Protein AF-0000000085069405 (afdb_homodimer)

Structure (mmCIF, N/CA/C/O backbone):
data_AF-0000000085069405-model_v1
#
loop_
_entity.id
_entity.type
_entity.pdbx_description
1 polymer 'Response regulator receiver protein'
#
loop_
_atom_site.group_PDB
_atom_site.id
_atom_site.type_symbol
_atom_site.label_atom_id
_atom_site.label_alt_id
_atom_site.label_comp_id
_atom_site.label_asym_id
_atom_site.label_entity_id
_atom_site.label_seq_id
_atom_site.pdbx_PDB_ins_code
_atom_site.Cartn_x
_atom_site.Cartn_y
_atom_site.Cartn_z
_atom_site.occupancy
_atom_site.B_iso_or_equiv
_atom_site.auth_seq_id
_atom_site.auth_comp_id
_atom_site.auth_asym_id
_atom_site.auth_atom_id
_atom_site.pdbx_PDB_model_num
ATOM 1 N N . MET A 1 1 ? 22.297 0.294 1.794 1 52.88 1 MET A N 1
ATOM 2 C CA . MET A 1 1 ? 21.781 1.116 2.883 1 52.88 1 MET A CA 1
ATOM 3 C C . MET A 1 1 ? 20.25 0.996 2.98 1 52.88 1 MET A C 1
ATOM 5 O O . MET A 1 1 ? 19.578 0.751 1.979 1 52.88 1 MET A O 1
ATOM 9 N N . LYS A 1 2 ? 19.5 0.852 4.145 1 74.62 2 LYS A N 1
ATOM 10 C CA . LYS A 1 2 ? 18.062 0.627 4.32 1 74.62 2 LYS A CA 1
ATOM 11 C C . LYS A 1 2 ? 17.266 1.834 3.848 1 74.62 2 LYS A C 1
ATOM 13 O O . LYS A 1 2 ? 17.547 2.969 4.23 1 74.62 2 LYS A O 1
ATOM 18 N N . LYS A 1 3 ? 16.438 1.694 2.873 1 90.88 3 LYS A N 1
ATOM 19 C CA . LYS A 1 3 ? 15.594 2.779 2.379 1 90.88 3 LYS A CA 1
ATOM 20 C C . LYS A 1 3 ? 14.641 3.275 3.465 1 90.88 3 LYS A C 1
ATOM 22 O O . LYS A 1 3 ? 14.125 2.48 4.25 1 90.88 3 LYS A O 1
ATOM 27 N N . ALA A 1 4 ? 14.508 4.656 3.523 1 96.31 4 ALA A N 1
ATOM 28 C CA . ALA A 1 4 ? 13.492 5.199 4.422 1 96.31 4 ALA A CA 1
ATOM 29 C C . ALA A 1 4 ? 12.109 4.637 4.094 1 96.31 4 ALA A C 1
ATOM 31 O O . ALA A 1 4 ? 11.828 4.309 2.941 1 96.31 4 ALA A O 1
ATOM 32 N N . ARG A 1 5 ? 11.336 4.48 5.109 1 97.31 5 ARG A N 1
ATOM 33 C CA . ARG A 1 5 ? 10.008 3.895 4.977 1 97.31 5 ARG A CA 1
ATOM 34 C C . ARG A 1 5 ? 8.93 4.973 5.012 1 97.31 5 ARG A C 1
ATOM 36 O O . ARG A 1 5 ? 8.906 5.805 5.922 1 97.31 5 ARG A O 1
ATOM 43 N N . ILE A 1 6 ? 8.07 4.918 3.984 1 98.12 6 ILE A N 1
ATOM 44 C CA . ILE A 1 6 ? 7.004 5.91 3.863 1 98.12 6 ILE A CA 1
ATOM 45 C C . ILE A 1 6 ? 5.648 5.211 3.818 1 98.12 6 ILE A C 1
ATOM 47 O O . ILE A 1 6 ? 5.477 4.219 3.107 1 98.12 6 ILE A O 1
ATOM 51 N N . LEU A 1 7 ? 4.754 5.664 4.652 1 98.12 7 LEU A N 1
ATOM 52 C CA . LEU A 1 7 ? 3.375 5.191 4.633 1 98.12 7 LEU A CA 1
ATOM 53 C C . LEU A 1 7 ? 2.445 6.246 4.039 1 98.12 7 LEU A C 1
ATOM 55 O O . LEU A 1 7 ? 2.459 7.402 4.469 1 98.12 7 LEU A O 1
ATOM 59 N N . VAL A 1 8 ? 1.732 5.852 2.99 1 97.81 8 VAL A N 1
ATOM 60 C CA . VAL A 1 8 ? 0.765 6.723 2.332 1 97.81 8 VAL A CA 1
ATOM 61 C C . VAL A 1 8 ? -0.652 6.223 2.602 1 97.81 8 VAL A C 1
ATOM 63 O O . VAL A 1 8 ? -0.977 5.07 2.299 1 97.81 8 VAL A O 1
ATOM 66 N N . VAL A 1 9 ? -1.479 7.121 3.143 1 97.25 9 VAL A N 1
ATOM 67 C CA . VAL A 1 9 ? -2.873 6.801 3.432 1 97.25 9 VAL A CA 1
ATOM 68 C C . VAL A 1 9 ? -3.793 7.727 2.635 1 97.25 9 VAL A C 1
ATOM 70 O O . VAL A 1 9 ? -3.947 8.898 2.977 1 97.25 9 VAL A O 1
ATOM 73 N N . ASP A 1 10 ? -4.395 7.16 1.586 1 95.62 10 ASP A N 1
ATOM 74 C CA . ASP A 1 10 ? -5.195 7.957 0.66 1 95.62 10 ASP A CA 1
ATOM 75 C C . ASP A 1 10 ? -6.164 7.074 -0.126 1 95.62 10 ASP A C 1
ATOM 77 O O . ASP A 1 10 ? -5.758 6.082 -0.73 1 95.62 10 ASP A O 1
ATOM 81 N N . ASP A 1 11 ? -7.422 7.469 -0.138 1 92.56 11 ASP A N 1
ATOM 82 C CA . ASP A 1 11 ? -8.398 6.609 -0.797 1 92.56 11 ASP A CA 1
ATOM 83 C C . ASP A 1 11 ? -8.531 6.961 -2.275 1 92.56 11 ASP A C 1
ATOM 85 O O . ASP A 1 11 ? -9.25 6.289 -3.02 1 92.56 11 ASP A O 1
ATOM 89 N N . ASP A 1 12 ? -7.852 8.039 -2.709 1 92.12 12 ASP A N 1
ATOM 90 C CA . ASP A 1 12 ? -7.828 8.398 -4.125 1 92.12 12 ASP A CA 1
ATOM 91 C C . ASP A 1 12 ? -6.688 7.695 -4.852 1 92.12 12 ASP A C 1
ATOM 93 O O . ASP A 1 12 ? -5.52 8.047 -4.672 1 92.12 12 ASP A O 1
ATOM 97 N N . PRO A 1 13 ? -7.004 6.75 -5.688 1 92.38 13 PRO A N 1
ATOM 98 C CA . PRO A 1 13 ? -5.949 5.984 -6.355 1 92.38 13 PRO A CA 1
ATOM 99 C C . PRO A 1 13 ? -5.031 6.859 -7.203 1 92.38 13 PRO A C 1
ATOM 101 O O . PRO A 1 13 ? -3.848 6.551 -7.359 1 92.38 13 PRO A O 1
ATOM 104 N N . VAL A 1 14 ? -5.555 7.906 -7.688 1 91.81 14 VAL A N 1
ATOM 105 C CA . VAL A 1 14 ? -4.754 8.812 -8.5 1 91.81 14 VAL A CA 1
ATOM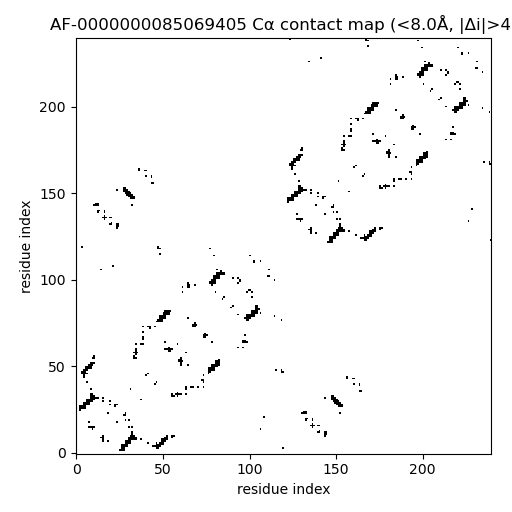 106 C C . VAL A 1 14 ? -3.678 9.469 -7.633 1 91.81 14 VAL A C 1
ATOM 108 O O . VAL A 1 14 ? -2.504 9.5 -8.008 1 91.81 14 VAL A O 1
ATOM 111 N N . CYS A 1 15 ? -4.059 9.914 -6.473 1 93.81 15 CYS A N 1
ATOM 112 C CA . CYS A 1 15 ? -3.111 10.555 -5.566 1 93.81 15 CYS A CA 1
ATOM 113 C C . CYS A 1 15 ? -2.088 9.555 -5.047 1 93.81 15 CYS A C 1
ATOM 115 O O . CYS A 1 15 ? -0.887 9.836 -5.039 1 93.81 15 CYS A O 1
ATOM 117 N N . SER A 1 16 ? -2.57 8.398 -4.633 1 95.31 16 SER A N 1
ATOM 118 C CA . SER A 1 16 ? -1.675 7.371 -4.113 1 95.31 16 SER A CA 1
ATOM 119 C C . SER A 1 16 ? -0.691 6.902 -5.18 1 95.31 16 SER A C 1
ATOM 121 O O . SER A 1 16 ? 0.493 6.711 -4.898 1 95.31 16 SER A O 1
ATOM 123 N N . SER A 1 17 ? -1.183 6.742 -6.391 1 94.25 17 SER A N 1
ATOM 124 C CA . SER A 1 17 ? -0.32 6.32 -7.488 1 94.25 17 SER A CA 1
ATOM 125 C C . SER A 1 17 ? 0.743 7.371 -7.793 1 94.25 17 SER A C 1
ATOM 127 O O . SER A 1 17 ? 1.889 7.035 -8.094 1 94.25 17 SER A O 1
ATOM 129 N N . LEU A 1 18 ? 0.333 8.586 -7.734 1 94.19 18 LEU A N 1
ATOM 130 C CA . LEU A 1 18 ? 1.27 9.68 -7.961 1 94.19 18 LEU A CA 1
ATOM 131 C C . LEU A 1 18 ? 2.379 9.672 -6.914 1 94.19 18 LEU A C 1
ATOM 133 O O . LEU A 1 18 ? 3.562 9.75 -7.258 1 94.19 18 LEU A O 1
ATOM 137 N N . LEU A 1 19 ? 2.037 9.523 -5.664 1 96 19 LEU A N 1
ATOM 138 C CA . LEU A 1 19 ? 3.031 9.5 -4.598 1 96 19 LEU A CA 1
ATOM 139 C C . LEU A 1 19 ? 3.951 8.289 -4.738 1 96 19 LEU A C 1
ATOM 141 O O . LEU A 1 19 ? 5.16 8.398 -4.527 1 96 19 LEU A O 1
ATOM 145 N N . LEU A 1 20 ? 3.346 7.191 -5.07 1 94.94 20 LEU A N 1
ATOM 146 C CA . LEU A 1 20 ? 4.141 5.992 -5.309 1 94.94 20 LEU A CA 1
ATOM 147 C C . LEU A 1 20 ? 5.145 6.219 -6.434 1 94.94 20 LEU A C 1
ATOM 149 O O . LEU A 1 20 ? 6.301 5.801 -6.332 1 94.94 20 LEU A O 1
ATOM 153 N N . SER A 1 21 ? 4.746 6.859 -7.445 1 92.94 21 SER A N 1
ATOM 154 C CA . SER A 1 21 ? 5.609 7.129 -8.594 1 92.94 21 SER A CA 1
ATOM 155 C C . SER A 1 21 ? 6.742 8.078 -8.219 1 92.94 21 SER A C 1
ATOM 157 O O . SER A 1 21 ? 7.863 7.941 -8.703 1 92.94 21 SER A O 1
ATOM 159 N N . ILE A 1 22 ? 6.406 9 -7.387 1 94.12 22 ILE A N 1
ATOM 160 C CA . ILE A 1 22 ? 7.387 9.992 -6.961 1 94.12 22 ILE A CA 1
ATOM 161 C C . ILE A 1 22 ? 8.398 9.344 -6.016 1 94.12 22 ILE A C 1
ATOM 163 O O . ILE A 1 22 ? 9.594 9.609 -6.102 1 94.12 22 ILE A O 1
ATOM 167 N N . LEU A 1 23 ? 7.945 8.406 -5.207 1 96.12 23 LEU A N 1
ATOM 168 C CA . LEU A 1 23 ? 8.742 7.984 -4.059 1 96.12 23 LEU A CA 1
ATOM 169 C C . LEU A 1 23 ? 9.258 6.562 -4.25 1 96.12 23 LEU A C 1
ATOM 171 O O . LEU A 1 23 ? 10.234 6.164 -3.611 1 96.12 23 LEU A O 1
ATOM 175 N N . GLY A 1 24 ? 8.641 5.797 -5.059 1 92.75 24 GLY A N 1
ATOM 176 C CA . GLY A 1 24 ? 8.758 4.348 -5.082 1 92.75 24 GLY A CA 1
ATOM 177 C C . GLY A 1 24 ? 10.156 3.873 -5.438 1 92.75 24 GLY A C 1
ATOM 178 O O . GLY A 1 24 ? 10.562 2.773 -5.047 1 92.75 24 GLY A O 1
ATOM 179 N N . ASP A 1 25 ? 10.922 4.66 -6.156 1 91.12 25 ASP A N 1
ATOM 180 C CA . ASP A 1 25 ? 12.25 4.238 -6.598 1 91.12 25 ASP A CA 1
ATOM 181 C C . ASP A 1 25 ? 13.281 4.418 -5.484 1 91.12 25 ASP A C 1
ATOM 183 O O . ASP A 1 25 ? 14.258 3.676 -5.414 1 91.12 25 ASP A O 1
ATOM 187 N N . ASP A 1 26 ? 13.031 5.344 -4.613 1 94.12 26 ASP A N 1
ATOM 188 C CA . ASP A 1 26 ? 14.078 5.762 -3.688 1 94.12 26 ASP A CA 1
ATOM 189 C C . ASP A 1 26 ? 13.734 5.375 -2.252 1 94.12 26 ASP A C 1
ATOM 191 O O . ASP A 1 26 ? 14.602 5.371 -1.378 1 94.12 26 ASP A O 1
ATOM 195 N N . TYR A 1 27 ? 12.461 4.992 -2.037 1 96.06 27 TYR A N 1
ATOM 196 C CA . TYR A 1 27 ? 11.992 4.703 -0.686 1 96.06 27 TYR A CA 1
ATOM 197 C C . TYR A 1 27 ? 11.203 3.4 -0.649 1 96.06 27 TYR A C 1
ATOM 199 O O . TYR A 1 27 ? 10.773 2.896 -1.69 1 96.06 27 TYR A O 1
ATOM 207 N N . GLN A 1 28 ? 11.094 2.836 0.525 1 95.06 28 GLN A N 1
ATOM 208 C CA . GLN A 1 28 ? 10.109 1.789 0.773 1 95.06 28 GLN A CA 1
ATOM 209 C C . GLN A 1 28 ? 8.734 2.387 1.07 1 95.06 28 GLN A C 1
ATOM 211 O O . GLN A 1 28 ? 8.555 3.055 2.09 1 95.06 28 GLN A O 1
ATOM 216 N N . VAL A 1 29 ? 7.832 2.104 0.147 1 96.75 29 VAL A N 1
ATOM 217 C CA . VAL A 1 29 ? 6.539 2.775 0.241 1 96.75 29 VAL A CA 1
ATOM 218 C C . VAL A 1 29 ? 5.438 1.743 0.46 1 96.75 29 VAL A C 1
ATOM 220 O O . VAL A 1 29 ? 5.391 0.717 -0.223 1 96.75 29 VAL A O 1
ATOM 223 N N . THR A 1 30 ? 4.625 1.984 1.429 1 96.94 30 THR A N 1
ATOM 224 C CA . THR A 1 30 ? 3.352 1.298 1.622 1 96.94 30 THR A CA 1
ATOM 225 C C . THR A 1 30 ? 2.184 2.262 1.435 1 96.94 30 THR A C 1
ATOM 227 O O . THR A 1 30 ? 2.182 3.361 1.994 1 96.94 30 THR A O 1
ATOM 230 N N . THR A 1 31 ? 1.274 1.88 0.588 1 96.69 31 THR A N 1
ATOM 231 C CA . THR A 1 31 ? 0.065 2.678 0.413 1 96.69 31 THR A CA 1
ATOM 232 C C . THR A 1 31 ? -1.159 1.923 0.924 1 96.69 31 THR A C 1
ATOM 234 O O . THR A 1 31 ? -1.27 0.709 0.736 1 96.69 31 THR A O 1
ATOM 237 N N . VAL A 1 32 ? -1.998 2.641 1.618 1 95.62 32 VAL A N 1
ATOM 238 C CA . VAL A 1 32 ? -3.271 2.109 2.094 1 95.62 32 VAL A CA 1
ATOM 239 C C . VAL A 1 32 ? -4.402 3.055 1.702 1 95.62 32 VAL A C 1
ATOM 241 O O . VAL A 1 32 ? -4.281 4.273 1.848 1 95.62 32 VAL A O 1
ATOM 244 N N . ASN A 1 33 ? -5.543 2.471 1.23 1 94.62 33 ASN A N 1
ATOM 245 C CA . ASN A 1 33 ? -6.57 3.377 0.726 1 94.62 33 ASN A CA 1
ATOM 246 C C . ASN A 1 33 ? -7.762 3.459 1.676 1 94.62 33 ASN A C 1
ATOM 248 O O . ASN A 1 33 ? -8.883 3.75 1.25 1 94.62 33 ASN A O 1
ATOM 252 N N . THR A 1 34 ? -7.477 3.084 2.91 1 90.69 34 THR A N 1
ATOM 253 C CA . THR A 1 34 ? -8.469 3.225 3.975 1 90.69 34 THR A CA 1
ATOM 254 C C . THR A 1 34 ? -7.809 3.713 5.262 1 90.69 34 THR A C 1
ATOM 256 O O . THR A 1 34 ? -6.621 3.469 5.492 1 90.69 34 THR A O 1
ATOM 259 N N . GLY A 1 35 ? -8.562 4.324 6.062 1 90.94 35 GLY A N 1
ATOM 260 C CA . GLY A 1 35 ? -8.047 4.785 7.344 1 90.94 35 GLY A CA 1
ATOM 261 C C . GLY A 1 35 ? -8.039 3.697 8.406 1 90.94 35 GLY A C 1
ATOM 262 O O . GLY A 1 35 ? -7.582 3.924 9.531 1 90.94 35 GLY A O 1
ATOM 263 N N . CYS A 1 36 ? -8.461 2.539 7.957 1 86.56 36 CYS A N 1
ATOM 264 C CA . CYS A 1 36 ? -8.531 1.433 8.906 1 86.56 36 CYS A CA 1
ATOM 265 C C . CYS A 1 36 ? -7.16 0.811 9.125 1 86.56 36 CYS A C 1
ATOM 267 O O . CYS A 1 36 ? -6.367 0.699 8.188 1 86.56 36 CYS A O 1
ATOM 269 N N . ASP A 1 37 ? -6.805 0.506 10.336 1 88.06 37 ASP A N 1
ATOM 270 C CA . ASP A 1 37 ? -5.641 -0.271 10.75 1 88.06 37 ASP A CA 1
ATOM 271 C C . ASP A 1 37 ? -4.348 0.497 10.492 1 88.06 37 ASP A C 1
ATOM 273 O O . ASP A 1 37 ? -3.271 -0.098 10.414 1 88.06 37 ASP A O 1
ATOM 277 N N . VAL A 1 38 ? -4.504 1.787 10.266 1 94.12 38 VAL A N 1
ATOM 278 C CA . VAL A 1 38 ? -3.33 2.576 9.906 1 94.12 38 VAL A CA 1
ATOM 279 C C . VAL A 1 38 ? -2.314 2.531 11.047 1 94.12 38 VAL A C 1
ATOM 281 O O . VAL A 1 38 ? -1.122 2.312 10.812 1 94.12 38 VAL A O 1
ATOM 284 N N . ALA A 1 39 ? -2.777 2.682 12.242 1 93.25 39 ALA A N 1
ATOM 285 C CA . ALA A 1 39 ? -1.872 2.658 13.391 1 93.25 39 ALA A CA 1
ATOM 286 C C . ALA A 1 39 ? -1.188 1.3 13.523 1 93.25 39 ALA A C 1
ATOM 288 O O . ALA A 1 39 ? 0.009 1.226 13.805 1 93.25 39 ALA A O 1
ATOM 289 N N . ASP A 1 40 ? -1.914 0.252 13.32 1 93.38 40 ASP A N 1
ATOM 290 C CA . ASP A 1 40 ? -1.358 -1.097 13.391 1 93.38 40 ASP A CA 1
ATOM 291 C C . ASP A 1 40 ? -0.295 -1.309 12.312 1 93.38 40 ASP A C 1
ATOM 293 O O . ASP A 1 40 ? 0.769 -1.867 12.586 1 93.38 40 ASP A O 1
ATOM 297 N N . ILE A 1 41 ? -0.616 -0.828 11.141 1 93.88 41 ILE A N 1
ATOM 298 C CA . ILE A 1 41 ? 0.333 -0.949 10.039 1 93.88 41 ILE A CA 1
ATOM 299 C C . ILE A 1 41 ? 1.588 -0.135 10.344 1 93.88 41 ILE A C 1
ATOM 301 O O . ILE A 1 41 ? 2.707 -0.604 10.133 1 93.88 41 ILE A O 1
ATOM 305 N N . ALA A 1 42 ? 1.375 1.005 10.883 1 96.06 42 ALA A N 1
ATOM 306 C CA . ALA A 1 42 ? 2.494 1.873 11.234 1 96.06 42 ALA A CA 1
ATOM 307 C C . ALA A 1 42 ? 3.371 1.226 12.305 1 96.06 42 ALA A C 1
ATOM 309 O O . ALA A 1 42 ? 4.598 1.365 12.281 1 96.06 42 ALA A O 1
ATOM 310 N N . ASN A 1 43 ? 2.74 0.547 13.188 1 94 43 ASN A N 1
ATOM 311 C CA . ASN A 1 43 ? 3.482 -0.116 14.25 1 94 43 ASN A CA 1
ATOM 312 C C . ASN A 1 43 ? 4.355 -1.244 13.711 1 94 43 ASN A C 1
ATOM 314 O O . ASN A 1 43 ? 5.461 -1.475 14.211 1 94 43 ASN A O 1
ATOM 318 N N . ILE A 1 44 ? 3.922 -1.847 12.727 1 91.5 44 ILE A N 1
ATOM 319 C CA . ILE A 1 44 ? 4.656 -2.963 12.141 1 91.5 44 ILE A CA 1
ATOM 320 C C . ILE A 1 44 ? 5.766 -2.432 11.234 1 91.5 44 ILE A C 1
ATOM 322 O O . ILE A 1 44 ? 6.914 -2.881 11.328 1 91.5 44 ILE A O 1
ATOM 326 N N . GLN A 1 45 ? 5.426 -1.418 10.477 1 92.62 45 GLN A N 1
ATOM 327 C CA . GLN A 1 45 ? 6.34 -0.955 9.438 1 92.62 45 GLN A CA 1
ATOM 328 C C . GLN A 1 45 ? 7.309 0.089 9.977 1 92.62 45 GLN A C 1
ATOM 330 O O . GLN A 1 45 ? 8.375 0.32 9.398 1 92.62 45 GLN A O 1
ATOM 335 N N . ARG A 1 46 ? 6.891 0.72 10.992 1 94.06 46 ARG A N 1
ATOM 336 C CA . ARG A 1 46 ? 7.688 1.784 11.594 1 94.06 46 ARG A CA 1
ATOM 337 C C . ARG A 1 46 ? 8.156 2.779 10.531 1 94.06 46 ARG A C 1
ATOM 339 O O . ARG A 1 46 ? 9.352 3.008 10.375 1 94.06 46 ARG A O 1
ATOM 346 N N . PRO A 1 47 ? 7.188 3.41 9.844 1 97.69 47 PRO A N 1
ATOM 347 C CA . PRO A 1 47 ? 7.574 4.383 8.82 1 97.69 47 PRO A CA 1
ATOM 348 C C . PRO A 1 47 ? 8.305 5.594 9.398 1 97.69 47 PRO A C 1
ATOM 350 O O . PRO A 1 47 ? 8.117 5.926 10.57 1 97.69 47 PRO A O 1
ATOM 353 N N . ASP A 1 48 ? 9.133 6.168 8.555 1 98 48 ASP A N 1
ATOM 354 C CA . ASP A 1 48 ? 9.82 7.395 8.938 1 98 48 ASP A CA 1
ATOM 355 C C . ASP A 1 48 ? 8.922 8.617 8.742 1 98 48 ASP A C 1
ATOM 357 O O . ASP A 1 48 ? 9.102 9.633 9.414 1 98 48 ASP A O 1
ATOM 361 N N . VAL A 1 49 ? 8 8.477 7.75 1 98.44 49 VAL A N 1
ATOM 362 C CA . VAL A 1 49 ? 7.059 9.555 7.449 1 98.44 49 VAL A CA 1
ATOM 363 C C . VAL A 1 49 ? 5.727 8.961 6.996 1 98.44 49 VAL A C 1
ATOM 365 O O . VAL A 1 49 ? 5.695 7.926 6.324 1 98.44 49 VAL A O 1
ATOM 368 N N . ILE A 1 50 ? 4.691 9.609 7.391 1 98.5 50 ILE A N 1
ATOM 369 C CA . ILE A 1 50 ? 3.352 9.234 6.953 1 98.5 50 ILE A CA 1
ATOM 370 C C . ILE A 1 50 ? 2.719 10.391 6.176 1 98.5 50 ILE A C 1
ATOM 372 O O . ILE A 1 50 ? 2.701 11.523 6.652 1 98.5 50 ILE A O 1
ATOM 376 N N . PHE A 1 51 ? 2.283 10.117 4.973 1 98.44 51 PHE A N 1
ATOM 377 C CA . PHE A 1 51 ? 1.396 11.023 4.246 1 98.44 51 PHE A CA 1
ATOM 378 C C . PHE A 1 51 ? -0.059 10.602 4.414 1 98.44 51 PHE A C 1
ATOM 380 O O . PHE A 1 51 ? -0.418 9.461 4.121 1 98.44 51 PHE A O 1
ATOM 387 N N . LEU A 1 52 ? -0.91 11.578 4.848 1 97.81 52 LEU A N 1
ATOM 388 C CA . LEU A 1 52 ? -2.264 11.227 5.258 1 97.81 52 LEU A CA 1
ATOM 389 C C . LEU A 1 52 ? -3.289 12.148 4.613 1 97.81 52 LEU A C 1
ATOM 391 O O . LEU A 1 52 ? -3.197 13.375 4.75 1 97.81 52 LEU A O 1
ATOM 395 N N . ASP A 1 53 ? -4.227 11.602 3.887 1 96.38 53 ASP A N 1
ATOM 396 C CA . ASP A 1 53 ? -5.371 12.352 3.387 1 96.38 53 ASP A CA 1
ATOM 397 C C . ASP A 1 53 ? -6.438 12.516 4.469 1 96.38 53 ASP A C 1
ATOM 399 O O . ASP A 1 53 ? -6.832 11.539 5.113 1 96.38 53 ASP A O 1
ATOM 403 N N . ILE A 1 54 ? -6.977 13.672 4.633 1 91.62 54 ILE A N 1
ATOM 404 C CA . ILE A 1 54 ? -7.961 13.961 5.668 1 91.62 54 ILE A CA 1
ATOM 405 C C . ILE A 1 54 ? -9.352 13.547 5.191 1 91.62 54 ILE A C 1
ATOM 407 O O . ILE A 1 54 ? -10.203 13.156 6 1 91.62 54 ILE A O 1
ATOM 411 N N . MET A 1 55 ? -9.617 13.719 3.896 1 88.19 55 MET A N 1
ATOM 412 C CA . MET A 1 55 ? -10.953 13.43 3.381 1 88.19 55 MET A CA 1
ATOM 413 C C . MET A 1 55 ? -11.031 12 2.848 1 88.19 55 MET A C 1
ATOM 415 O O . MET A 1 55 ? -10.742 11.758 1.676 1 88.19 55 MET A O 1
ATOM 419 N N . MET A 1 56 ? -11.32 11.07 3.623 1 86.88 56 MET A N 1
ATOM 420 C CA . MET A 1 56 ? -11.562 9.688 3.219 1 86.88 56 MET A CA 1
ATOM 421 C C . MET A 1 56 ? -12.938 9.227 3.676 1 86.88 56 MET A C 1
ATOM 423 O O . MET A 1 56 ? -13.469 9.727 4.668 1 86.88 56 MET A O 1
ATOM 427 N N . PRO A 1 57 ? -13.477 8.367 2.906 1 78 57 PRO A N 1
ATOM 428 C CA . PRO A 1 57 ? -14.773 7.848 3.338 1 78 57 PRO A CA 1
ATOM 429 C C . PRO A 1 57 ? -14.695 7.086 4.66 1 78 57 PRO A C 1
ATOM 431 O O . PRO A 1 57 ? -13.75 6.332 4.883 1 78 57 PRO A O 1
ATOM 434 N N . GLY A 1 58 ? -15.758 7.227 5.543 1 68.69 58 GLY A N 1
ATOM 435 C CA . GLY A 1 58 ? -15.836 6.512 6.805 1 68.69 58 GLY A CA 1
ATOM 436 C C . GLY A 1 58 ? -15.07 7.191 7.926 1 68.69 58 GLY A C 1
ATOM 437 O O . GLY A 1 58 ? -15.594 8.086 8.586 1 68.69 58 GLY A O 1
ATOM 438 N N . LYS A 1 59 ? -13.789 6.711 8.047 1 64.38 59 LYS A N 1
ATOM 439 C CA . LYS A 1 59 ? -12.977 7.336 9.094 1 64.38 59 LYS A CA 1
ATOM 440 C C . LYS A 1 59 ? -12.32 8.617 8.586 1 64.38 59 LYS A C 1
ATOM 442 O O . LYS A 1 59 ? -11.625 8.602 7.562 1 64.38 59 LYS A O 1
ATOM 447 N N . ASN A 1 60 ? -12.648 9.641 9.172 1 81.88 60 ASN A N 1
ATOM 448 C CA . ASN A 1 60 ? -12.055 10.922 8.82 1 81.88 60 ASN A CA 1
ATOM 449 C C . ASN A 1 60 ? -10.562 10.953 9.133 1 81.88 60 ASN A C 1
ATOM 451 O O . ASN A 1 60 ? -10.102 10.273 10.047 1 81.88 60 ASN A O 1
ATOM 455 N N . GLY A 1 61 ? -9.711 11.375 8.25 1 90.38 61 GLY A N 1
ATOM 456 C CA . GLY A 1 61 ? -8.273 11.508 8.383 1 90.38 61 GLY A CA 1
ATOM 457 C C . GLY A 1 61 ? -7.852 12.156 9.688 1 90.38 61 GLY A C 1
ATOM 458 O O . GLY A 1 61 ? -6.762 11.891 10.195 1 90.38 61 GLY A O 1
ATOM 459 N N . TYR A 1 62 ? -8.812 12.891 10.273 1 92.69 62 TYR A N 1
ATOM 460 C CA . TYR A 1 62 ? -8.516 13.484 11.57 1 92.69 62 TYR A CA 1
ATOM 461 C C . TYR A 1 62 ? -8.516 12.422 12.672 1 92.69 62 TYR A C 1
ATOM 463 O O . TYR A 1 62 ? -7.703 12.484 13.594 1 92.69 62 TYR A O 1
ATOM 471 N N . GLN A 1 63 ? -9.375 11.539 12.508 1 94 63 GLN A N 1
ATOM 472 C CA . GLN A 1 63 ? -9.406 10.453 13.477 1 94 63 GLN A CA 1
ATOM 473 C C . GLN A 1 63 ? -8.148 9.586 13.383 1 94 63 GLN A C 1
ATOM 475 O O . GLN A 1 63 ? -7.59 9.188 14.406 1 94 63 GLN A O 1
ATOM 480 N N . VAL A 1 64 ? -7.742 9.344 12.18 1 95.75 64 VAL A N 1
ATOM 481 C CA . VAL A 1 64 ? -6.516 8.578 11.977 1 95.75 64 VAL A CA 1
ATOM 482 C C . VAL A 1 64 ? -5.34 9.32 12.609 1 95.75 64 VAL A C 1
ATOM 484 O O . VAL A 1 64 ? -4.531 8.719 13.328 1 95.75 64 VAL A O 1
ATOM 487 N N . LEU A 1 65 ? -5.297 10.609 12.359 1 97 65 LEU A N 1
ATOM 488 C CA . LEU A 1 65 ? -4.242 11.445 12.93 1 97 65 LEU A CA 1
ATOM 489 C C . LEU A 1 65 ? -4.258 11.375 14.453 1 97 65 LEU A C 1
ATOM 491 O O . LEU A 1 65 ? -3.215 11.164 15.078 1 97 65 LEU A O 1
ATOM 495 N N . LYS A 1 66 ? -5.371 11.453 15.008 1 95.69 66 LYS A N 1
ATOM 496 C CA . LYS A 1 66 ? -5.516 11.398 16.453 1 95.69 66 LYS A CA 1
ATOM 497 C C . LYS A 1 66 ? -5.043 10.055 17 1 95.69 66 LYS A C 1
ATOM 499 O O . LYS A 1 66 ? -4.301 10.008 17.984 1 95.69 66 LYS A O 1
ATOM 504 N N . ASP A 1 67 ? -5.457 9.055 16.359 1 95.38 67 ASP A N 1
ATOM 505 C CA . ASP A 1 67 ? -5.078 7.711 16.781 1 95.38 67 ASP A CA 1
ATOM 506 C C . ASP A 1 67 ? -3.561 7.535 16.75 1 95.38 67 ASP A C 1
ATOM 508 O O . ASP A 1 67 ? -2.975 6.957 17.672 1 95.38 67 ASP A O 1
ATOM 512 N N . LEU A 1 68 ? -2.945 8.039 15.727 1 97.12 68 LEU A N 1
ATOM 513 C CA . LEU A 1 68 ? -1.498 7.93 15.578 1 97.12 68 LEU A CA 1
ATOM 514 C C . LEU A 1 68 ? -0.775 8.695 16.672 1 97.12 68 LEU A C 1
ATOM 516 O O . LEU A 1 68 ? 0.206 8.203 17.234 1 97.12 68 LEU A O 1
ATOM 520 N N . LYS A 1 69 ? -1.32 9.867 17.016 1 97.38 69 LYS A N 1
ATOM 521 C CA . LYS A 1 69 ? -0.626 10.75 17.953 1 97.38 69 LYS A CA 1
ATOM 522 C C . LYS A 1 69 ? -0.904 10.344 19.391 1 97.38 69 LYS A C 1
ATOM 524 O O . LYS A 1 69 ? -0.15 10.703 20.297 1 97.38 69 LYS A O 1
ATOM 529 N N . GLN A 1 70 ? -1.879 9.547 19.562 1 95.81 70 GLN A N 1
ATOM 530 C CA . GLN A 1 70 ? -2.227 9.109 20.906 1 95.81 70 GLN A CA 1
ATOM 531 C C . GLN A 1 70 ? -1.536 7.789 21.25 1 95.81 70 GLN A C 1
ATOM 533 O O . GLN A 1 70 ? -1.488 7.395 22.406 1 95.81 70 GLN A O 1
ATOM 538 N N . ASP A 1 71 ? -1.124 7.137 20.312 1 95.44 71 ASP A N 1
ATOM 539 C CA . ASP A 1 71 ? -0.383 5.895 20.516 1 95.44 71 ASP A CA 1
ATOM 540 C C . ASP A 1 71 ? 1.095 6.176 20.766 1 95.44 71 ASP A C 1
ATOM 542 O O . ASP A 1 71 ? 1.79 6.723 19.906 1 95.44 71 ASP A O 1
ATOM 546 N N . PRO A 1 72 ? 1.605 5.754 21.938 1 95.62 72 PRO A N 1
ATOM 547 C CA . PRO A 1 72 ? 3.002 6.027 22.281 1 95.62 72 PRO A CA 1
ATOM 548 C C . PRO A 1 72 ? 3.982 5.477 21.25 1 95.62 72 PRO A C 1
ATOM 550 O O . PRO A 1 72 ? 5.082 6.016 21.078 1 95.62 72 PRO A O 1
ATOM 553 N N . GLN A 1 73 ? 3.584 4.484 20.516 1 95.62 73 GLN A N 1
ATOM 554 C CA . GLN A 1 73 ? 4.48 3.852 19.562 1 95.62 73 GLN A CA 1
ATOM 555 C C . GLN A 1 73 ? 4.539 4.648 18.266 1 95.62 73 GLN A C 1
ATOM 557 O O . GLN A 1 73 ? 5.504 4.531 17.5 1 95.62 73 GLN A O 1
ATOM 562 N N . THR A 1 74 ? 3.51 5.516 18.016 1 97 74 THR A N 1
ATOM 563 C CA . THR A 1 74 ? 3.467 6.203 16.734 1 97 74 THR A CA 1
ATOM 564 C C . THR A 1 74 ? 3.406 7.715 16.922 1 97 74 THR A C 1
ATOM 566 O O . THR A 1 74 ? 3.465 8.477 15.953 1 97 74 THR A O 1
ATOM 569 N N . SER A 1 75 ? 3.363 8.227 18.125 1 96.75 75 SER A N 1
ATOM 570 C CA . SER A 1 75 ? 3.086 9.625 18.438 1 96.75 75 SER A CA 1
ATOM 571 C C . SER A 1 75 ? 4.184 10.531 17.891 1 96.75 75 SER A C 1
ATOM 573 O O . SER A 1 75 ? 3.93 11.703 17.578 1 96.75 75 SER A O 1
ATOM 575 N N . LYS A 1 76 ? 5.367 9.992 17.75 1 96.56 76 LYS A N 1
ATOM 576 C CA . LYS A 1 76 ? 6.496 10.82 17.344 1 96.56 76 LYS A CA 1
ATOM 577 C C . LYS A 1 76 ? 6.691 10.773 15.82 1 96.56 76 LYS A C 1
ATOM 579 O O . LYS A 1 76 ? 7.484 11.539 15.273 1 96.56 76 LYS A O 1
ATOM 584 N N . LEU A 1 77 ? 6.031 9.898 15.172 1 97.56 77 LEU A N 1
ATOM 585 C CA . LEU A 1 77 ? 6.176 9.789 13.719 1 97.56 77 LEU A CA 1
ATOM 586 C C . LEU A 1 77 ? 5.695 11.062 13.023 1 97.56 77 LEU A C 1
ATOM 588 O O . LEU A 1 77 ? 4.629 11.578 13.352 1 97.56 77 LEU A O 1
ATOM 592 N N . PRO A 1 78 ? 6.457 11.586 12.117 1 98.56 78 PRO A N 1
ATOM 593 C CA . PRO A 1 78 ? 5.973 12.703 11.305 1 98.56 78 PRO A CA 1
ATOM 594 C C . PRO A 1 78 ? 4.754 12.336 10.461 1 98.56 78 PRO A C 1
ATOM 596 O O . PRO A 1 78 ? 4.797 11.375 9.695 1 98.56 78 PRO A O 1
ATOM 599 N N . VAL A 1 79 ? 3.734 13.125 10.648 1 98.5 79 VAL A N 1
ATOM 600 C CA . VAL A 1 79 ? 2.527 12.938 9.852 1 98.5 79 VAL A CA 1
ATOM 601 C C . VAL A 1 79 ? 2.25 14.195 9.031 1 98.5 79 VAL A C 1
ATOM 603 O O . VAL A 1 79 ? 2.025 15.273 9.594 1 98.5 79 VAL A O 1
ATOM 606 N N . ILE A 1 80 ? 2.289 14.055 7.758 1 98.5 80 ILE A N 1
ATOM 607 C CA . ILE A 1 80 ? 2.055 15.156 6.828 1 98.5 80 ILE A CA 1
ATOM 608 C C . ILE A 1 80 ? 0.677 15 6.188 1 98.5 80 ILE A C 1
ATOM 610 O O . ILE A 1 80 ? 0.401 14 5.52 1 98.5 80 ILE A O 1
ATOM 614 N N . ILE A 1 81 ? -0.081 16.016 6.363 1 97.69 81 ILE A N 1
ATOM 615 C CA . ILE A 1 81 ? -1.413 16 5.766 1 97.69 81 ILE A CA 1
ATOM 616 C C . ILE A 1 81 ? -1.319 16.344 4.281 1 97.69 81 ILE A C 1
ATOM 618 O O . ILE A 1 81 ? -0.59 17.266 3.893 1 97.69 81 ILE A O 1
ATOM 622 N N . VAL A 1 82 ? -1.969 15.562 3.459 1 96.69 82 VAL A N 1
ATOM 623 C CA . VAL A 1 82 ? -2.125 15.828 2.033 1 96.69 82 VAL A CA 1
ATOM 624 C C . VAL A 1 82 ? -3.609 15.914 1.683 1 96.69 82 VAL A C 1
ATOM 626 O O . VAL A 1 82 ? -4.312 14.898 1.692 1 96.69 82 VAL A O 1
ATOM 629 N N . SER A 1 83 ? -4.066 17.125 1.311 1 93.88 83 SER A N 1
ATOM 630 C CA . SER A 1 83 ? -5.512 17.281 1.187 1 93.88 83 SER A CA 1
ATOM 631 C C . SER A 1 83 ? -5.871 18.375 0.187 1 93.88 83 SER A C 1
ATOM 633 O O . SER A 1 83 ? -5.059 19.25 -0.095 1 93.88 83 SER A O 1
ATOM 635 N N . ALA A 1 84 ? -7.082 18.234 -0.361 1 92.31 84 ALA A N 1
ATOM 636 C CA . ALA A 1 84 ? -7.605 19.266 -1.252 1 92.31 84 ALA A CA 1
ATOM 637 C C . ALA A 1 84 ? -8.086 20.469 -0.463 1 92.31 84 ALA A C 1
ATOM 639 O O . ALA A 1 84 ? -8.328 21.547 -1.035 1 92.31 84 ALA A O 1
ATOM 640 N N . LEU A 1 85 ? -8.328 20.297 0.846 1 91.31 85 LEU A N 1
ATOM 641 C CA . LEU A 1 85 ? -8.727 21.422 1.682 1 91.31 85 LEU A CA 1
ATOM 642 C C . LEU A 1 85 ? -7.598 22.438 1.787 1 91.31 85 LEU A C 1
ATOM 644 O O . LEU A 1 85 ? -6.492 22.109 2.225 1 91.31 85 LEU A O 1
ATOM 648 N N . SER A 1 86 ? -7.914 23.625 1.413 1 91.19 86 SER A N 1
ATOM 649 C CA . SER A 1 86 ? -6.828 24.594 1.271 1 91.19 86 SER A CA 1
ATOM 650 C C . SER A 1 86 ? -7.012 25.766 2.225 1 91.19 86 SER A C 1
ATOM 652 O O . SER A 1 86 ? -6.168 26.656 2.281 1 91.19 86 SER A O 1
ATOM 654 N N . GLU A 1 87 ? -8.047 25.688 2.979 1 93.56 87 GLU A N 1
ATOM 655 C CA . GLU A 1 87 ? -8.25 26.797 3.893 1 93.56 87 GLU A CA 1
ATOM 656 C C . GLU A 1 87 ? -7.238 26.781 5.035 1 93.56 87 GLU A C 1
ATOM 658 O O . GLU A 1 87 ? -6.891 25.703 5.539 1 93.56 87 GLU A O 1
ATOM 663 N N . GLN A 1 88 ? -6.91 27.906 5.48 1 94.5 88 GLN A N 1
ATOM 664 C CA . GLN A 1 88 ? -5.977 28.031 6.594 1 94.5 88 GLN A CA 1
ATOM 665 C C . GLN A 1 88 ? -6.539 27.375 7.855 1 94.5 88 GLN A C 1
ATOM 667 O O . GLN A 1 88 ? -5.793 26.812 8.648 1 94.5 88 GLN A O 1
ATOM 672 N N . SER A 1 89 ? -7.801 27.5 8.016 1 94.88 89 SER A N 1
ATOM 673 C CA . SER A 1 89 ? -8.453 26.906 9.172 1 94.88 89 SER A CA 1
ATOM 674 C C . SER A 1 89 ? -8.258 25.391 9.211 1 94.88 89 SER A C 1
ATOM 676 O O . SER A 1 89 ? -8.07 24.812 10.281 1 94.88 89 SER A O 1
ATOM 678 N N . ASP A 1 90 ? -8.258 24.828 8.055 1 92.81 90 ASP A N 1
ATOM 679 C CA . ASP A 1 90 ? -8.062 23.391 7.977 1 92.81 90 ASP A CA 1
ATOM 680 C C . ASP A 1 90 ? -6.629 23.016 8.359 1 92.81 90 ASP A C 1
ATOM 682 O O . ASP A 1 90 ? -6.418 22.078 9.133 1 92.81 90 ASP A O 1
ATOM 686 N N . GLU A 1 91 ? -5.719 23.766 7.801 1 93.94 91 GLU A N 1
ATOM 687 C CA . GLU A 1 91 ? -4.316 23.516 8.125 1 93.94 91 GLU A CA 1
ATOM 688 C C . GLU A 1 91 ? -4.055 23.703 9.617 1 93.94 91 GLU A C 1
ATOM 690 O O . GLU A 1 91 ? -3.404 22.859 10.242 1 93.94 91 GLU A O 1
ATOM 695 N N . ASN A 1 92 ? -4.617 24.734 10.203 1 95.94 92 ASN A N 1
ATOM 696 C CA . ASN A 1 92 ? -4.453 25.016 11.625 1 95.94 92 ASN A CA 1
ATOM 697 C C . ASN A 1 92 ? -5.031 23.891 12.492 1 95.94 92 ASN A C 1
ATOM 699 O O . ASN A 1 92 ? -4.434 23.516 13.5 1 95.94 92 ASN A O 1
ATOM 703 N N . LEU A 1 93 ? -6.137 23.438 12.07 1 94.75 93 LEU A N 1
ATOM 704 C CA . LEU A 1 93 ? -6.77 22.359 12.82 1 94.75 93 LEU A CA 1
ATOM 705 C C . LEU A 1 93 ? -5.898 21.109 12.812 1 94.75 93 LEU A C 1
ATOM 707 O O . LEU A 1 93 ? -5.68 20.5 13.859 1 94.75 93 LEU A O 1
ATOM 711 N N . ALA A 1 94 ? -5.367 20.812 11.688 1 95.38 94 ALA A N 1
ATOM 712 C CA . ALA A 1 94 ? -4.508 19.625 11.57 1 95.38 94 ALA A CA 1
ATOM 713 C C . ALA A 1 94 ? -3.266 19.766 12.445 1 95.38 94 ALA A C 1
ATOM 715 O O . ALA A 1 94 ? -2.867 18.812 13.125 1 95.38 94 ALA A O 1
ATOM 716 N N . LEU A 1 95 ? -2.686 20.953 12.43 1 95.75 95 LEU A N 1
ATOM 717 C CA . LEU A 1 95 ? -1.49 21.203 13.219 1 95.75 95 LEU A CA 1
ATOM 718 C C . LEU A 1 95 ? -1.802 21.141 14.711 1 95.75 95 LEU A C 1
ATOM 720 O O . LEU A 1 95 ? -1.009 20.609 15.492 1 95.75 95 LEU A O 1
ATOM 724 N N . ARG A 1 96 ? -2.977 21.562 15.078 1 96.25 96 ARG A N 1
ATOM 725 C CA . ARG A 1 96 ? -3.398 21.531 16.469 1 96.25 96 ARG A CA 1
ATOM 726 C C . ARG A 1 96 ? -3.592 20.094 16.953 1 96.25 96 ARG A C 1
ATOM 728 O O . ARG A 1 96 ? -3.287 19.766 18.109 1 96.25 96 ARG A O 1
ATOM 735 N N . ILE A 1 97 ? -4.117 19.344 16.078 1 95.31 97 ILE A N 1
ATOM 736 C CA . ILE A 1 97 ? -4.332 17.938 16.438 1 95.31 97 ILE A CA 1
ATOM 737 C C . ILE A 1 97 ? -2.984 17.234 16.578 1 95.31 97 ILE A C 1
ATOM 739 O O . ILE A 1 97 ? -2.818 16.375 17.453 1 95.31 97 ILE A O 1
ATOM 743 N N . GLY A 1 98 ? -1.983 17.609 15.68 1 97.25 98 GLY A N 1
ATOM 744 C CA . GLY A 1 98 ? -0.663 17.047 15.875 1 97.25 98 GLY A CA 1
ATOM 745 C C . GLY A 1 98 ? 0.084 16.797 14.578 1 97.25 98 GLY A C 1
ATOM 746 O O . GLY A 1 98 ? 1.175 16.219 14.578 1 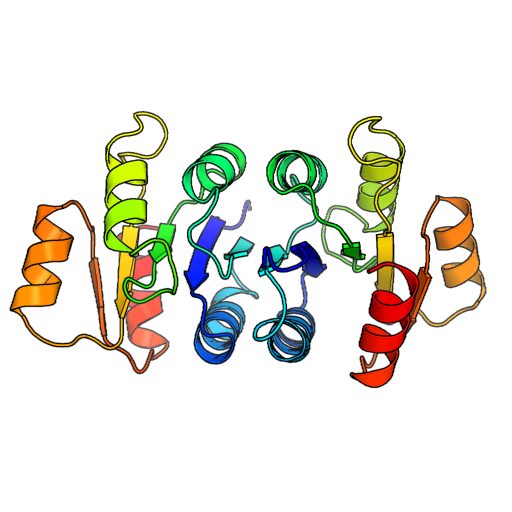97.25 98 GLY A O 1
ATOM 747 N N . ALA A 1 99 ? -0.489 17.281 13.469 1 98 99 ALA A N 1
ATOM 748 C CA . ALA A 1 99 ? 0.199 17.125 12.188 1 98 99 ALA A CA 1
ATOM 749 C C . ALA A 1 99 ? 1.522 17.891 12.18 1 98 99 ALA A C 1
ATOM 751 O O . ALA A 1 99 ? 1.648 18.922 12.828 1 98 99 ALA A O 1
ATOM 752 N N . ASP A 1 100 ? 2.416 17.344 11.414 1 98.06 100 ASP A N 1
ATOM 753 C CA . ASP A 1 100 ? 3.744 17.938 11.367 1 98.06 100 ASP A CA 1
ATOM 754 C C . ASP A 1 100 ? 3.941 18.734 10.086 1 98.06 100 ASP A C 1
ATOM 756 O O . ASP A 1 100 ? 4.969 19.406 9.906 1 98.06 100 ASP A O 1
ATOM 760 N N . GLY A 1 101 ? 3 18.656 9.234 1 96.75 101 GLY A N 1
ATOM 761 C CA . GLY A 1 101 ? 3.01 19.375 7.973 1 96.75 101 GLY A CA 1
ATOM 762 C C . GLY A 1 101 ? 1.707 19.266 7.203 1 96.75 101 GLY A C 1
ATOM 763 O O . GLY A 1 101 ? 0.81 18.516 7.605 1 96.75 101 GLY A O 1
ATOM 764 N N . TYR A 1 102 ? 1.667 20.125 6.176 1 96.81 102 TYR A N 1
ATOM 765 C CA . TYR A 1 102 ? 0.465 20.188 5.355 1 96.81 102 TYR A CA 1
ATOM 766 C C . TYR A 1 102 ? 0.816 20.484 3.9 1 96.81 102 TYR A C 1
ATOM 768 O O . TYR A 1 102 ? 1.543 21.438 3.611 1 96.81 102 TYR A O 1
ATOM 776 N N . ILE A 1 103 ? 0.37 19.578 3.012 1 96.5 103 ILE A N 1
ATOM 777 C CA . ILE A 1 103 ? 0.517 19.766 1.573 1 96.5 103 ILE A CA 1
ATOM 778 C C . ILE A 1 103 ? -0.862 19.844 0.92 1 96.5 103 ILE A C 1
ATOM 780 O O . ILE A 1 103 ? -1.667 18.906 1.039 1 96.5 103 ILE A O 1
ATOM 784 N N . THR A 1 104 ? -1.114 20.922 0.203 1 95.44 104 THR A N 1
ATOM 785 C CA . THR A 1 104 ? -2.393 21.078 -0.48 1 95.44 104 THR A CA 1
ATOM 786 C C . THR A 1 104 ? -2.346 20.453 -1.869 1 95.44 104 THR A C 1
ATOM 788 O O . THR A 1 104 ? -1.356 20.594 -2.59 1 95.44 104 THR A O 1
ATOM 791 N N . LYS A 1 105 ? -3.375 19.719 -2.219 1 94.69 105 LYS A N 1
ATOM 792 C CA . LYS A 1 105 ? -3.531 19.172 -3.562 1 94.69 105 LYS A CA 1
ATOM 793 C C . LYS A 1 105 ? -3.848 20.266 -4.57 1 94.69 105 LYS A C 1
ATOM 795 O O . LYS A 1 105 ? -4.566 21.219 -4.258 1 94.69 105 LYS A O 1
ATOM 800 N N . PRO A 1 106 ? -3.301 20.203 -5.801 1 94.94 106 PRO A N 1
ATOM 801 C CA . PRO A 1 106 ? -2.613 19.078 -6.422 1 94.94 106 PRO A CA 1
ATOM 802 C C . PRO A 1 106 ? -1.183 18.906 -5.918 1 94.94 106 PRO A C 1
ATOM 804 O O . PRO A 1 106 ? -0.504 19.891 -5.629 1 94.94 106 PRO A O 1
ATOM 807 N N . ILE A 1 107 ? -0.752 17.641 -5.824 1 94.62 107 ILE A N 1
ATOM 808 C CA . ILE A 1 107 ? 0.575 17.312 -5.316 1 94.62 107 ILE A CA 1
ATOM 809 C C . ILE A 1 107 ? 1.625 17.609 -6.383 1 94.62 107 ILE A C 1
ATOM 811 O O . ILE A 1 107 ? 1.47 17.203 -7.543 1 94.62 107 ILE A O 1
ATOM 815 N N . VAL A 1 108 ? 2.635 18.297 -6.016 1 94.44 108 VAL A N 1
ATOM 816 C CA . VAL A 1 108 ? 3.801 18.484 -6.875 1 94.44 108 VAL A CA 1
ATOM 817 C C . VAL A 1 108 ? 5.031 17.859 -6.215 1 94.44 108 VAL A C 1
ATOM 819 O O . VAL A 1 108 ? 5.199 17.938 -4.996 1 94.44 108 VAL A O 1
ATOM 822 N N . PRO A 1 109 ? 5.871 17.266 -7.023 1 96.12 109 PRO A N 1
ATOM 823 C CA . PRO A 1 109 ? 7.016 16.531 -6.473 1 96.12 109 PRO A CA 1
ATOM 824 C C . PRO A 1 109 ? 7.852 17.391 -5.523 1 96.12 109 PRO A C 1
ATOM 826 O O . PRO A 1 109 ? 8.336 16.891 -4.5 1 96.12 109 PRO A O 1
ATOM 829 N N . SER A 1 110 ? 8.008 18.656 -5.824 1 96.75 110 SER A N 1
ATOM 830 C CA . SER A 1 110 ? 8.844 19.531 -5.008 1 96.75 110 SER A CA 1
ATOM 831 C C . SER A 1 110 ? 8.305 19.641 -3.584 1 96.75 110 SER A C 1
ATOM 833 O O . SER A 1 110 ? 9.078 19.719 -2.629 1 96.75 110 SER A O 1
ATOM 835 N N . SER A 1 111 ? 6.988 19.656 -3.375 1 96.69 111 SER A N 1
ATOM 836 C CA . SER A 1 111 ? 6.395 19.75 -2.045 1 96.69 111 SER A CA 1
ATOM 837 C C . SER A 1 111 ? 6.656 18.469 -1.243 1 96.69 111 SER A C 1
ATOM 839 O O . SER A 1 111 ? 6.91 18.531 -0.039 1 96.69 111 SER A O 1
ATOM 841 N N . VAL A 1 112 ? 6.656 17.359 -1.898 1 97.5 112 VAL A N 1
ATOM 842 C CA . VAL A 1 112 ? 6.895 16.062 -1.259 1 97.5 112 VAL A CA 1
ATOM 843 C C . VAL A 1 112 ? 8.359 15.969 -0.827 1 97.5 112 VAL A C 1
ATOM 845 O O . VAL A 1 112 ? 8.648 15.617 0.316 1 97.5 112 VAL A O 1
ATOM 848 N N . PHE A 1 113 ? 9.211 16.406 -1.697 1 96.62 113 PHE A N 1
ATOM 849 C CA . PHE A 1 113 ? 10.641 16.297 -1.406 1 96.62 113 PHE A CA 1
ATOM 850 C C . PHE A 1 113 ? 11.039 17.281 -0.312 1 96.62 113 PHE A C 1
ATOM 852 O O . PHE A 1 113 ? 11.93 16.984 0.492 1 96.62 113 PHE A O 1
ATOM 859 N N . ALA A 1 114 ? 10.406 18.438 -0.289 1 96.62 114 ALA A N 1
ATOM 860 C CA . ALA A 1 114 ? 10.68 19.406 0.775 1 96.62 114 ALA A CA 1
ATOM 861 C C . ALA A 1 114 ? 10.391 18.797 2.146 1 96.62 114 ALA A C 1
ATOM 863 O O . ALA A 1 114 ? 11.164 18.984 3.09 1 96.62 114 ALA A O 1
ATOM 864 N N . VAL A 1 115 ? 9.328 18.062 2.246 1 95.81 115 VAL A N 1
ATOM 865 C CA . VAL A 1 115 ? 8.953 17.391 3.49 1 95.81 115 VAL A CA 1
ATOM 866 C C . VAL A 1 115 ? 9.984 16.328 3.844 1 95.81 115 VAL A C 1
ATOM 868 O O . VAL A 1 115 ? 10.445 16.266 4.984 1 95.81 115 VAL A O 1
ATOM 871 N N . LEU A 1 116 ? 10.336 15.539 2.855 1 96.38 116 LEU A N 1
ATOM 872 C CA . LEU A 1 116 ? 11.266 14.438 3.104 1 96.38 116 LEU A CA 1
ATOM 873 C C . LEU A 1 116 ? 12.633 14.961 3.514 1 96.38 116 LEU A C 1
ATOM 875 O O . LEU A 1 116 ? 13.305 14.359 4.355 1 96.38 116 LEU A O 1
ATOM 879 N N . LYS A 1 117 ? 13.016 16.125 2.871 1 95.69 117 LYS A N 1
ATOM 880 C CA . LYS A 1 117 ? 14.281 16.75 3.246 1 95.69 117 LYS A CA 1
ATOM 881 C C . LYS A 1 117 ? 14.273 17.156 4.715 1 95.69 117 LYS A C 1
ATOM 883 O O . LYS A 1 117 ? 15.297 17.078 5.395 1 95.69 117 LYS A O 1
ATOM 888 N N . LYS A 1 118 ? 13.18 17.516 5.172 1 96.44 118 LYS A N 1
ATOM 889 C CA . LYS A 1 118 ? 13.031 18 6.543 1 96.44 118 LYS A CA 1
ATOM 890 C C . LYS A 1 118 ? 13.07 16.844 7.539 1 96.44 118 LYS A C 1
ATOM 892 O O . LYS A 1 118 ? 13.648 16.969 8.625 1 96.44 118 LYS A O 1
ATOM 897 N N . TYR A 1 119 ? 12.57 15.68 7.219 1 96.12 119 TYR A N 1
ATOM 898 C CA . TYR A 1 119 ? 12.336 14.672 8.242 1 96.12 119 TYR A CA 1
ATOM 899 C C . TYR A 1 119 ? 13.242 13.461 8.039 1 96.12 119 TYR A C 1
ATOM 901 O O . TYR A 1 119 ? 13.344 12.602 8.914 1 96.12 119 TYR A O 1
ATOM 909 N N . LEU A 1 120 ? 13.758 13.312 6.801 1 92.88 120 LEU A N 1
ATOM 910 C CA . LEU A 1 120 ? 14.633 12.172 6.527 1 92.88 120 LEU A CA 1
ATOM 911 C C . LEU A 1 120 ? 16.078 12.625 6.332 1 92.88 120 LEU A C 1
ATOM 913 O O . LEU A 1 120 ? 17 11.977 6.812 1 92.88 120 LEU A O 1
ATOM 917 N N . MET B 1 1 ? -21.422 -2.189 2.676 1 52.94 1 MET B N 1
ATOM 918 C CA . MET B 1 1 ? -20.844 -3.531 2.67 1 52.94 1 MET B CA 1
ATOM 919 C C . MET B 1 1 ? -19.328 -3.467 2.709 1 52.94 1 MET B C 1
ATOM 921 O O . MET B 1 1 ? -18.719 -2.508 2.217 1 52.94 1 MET B O 1
ATOM 925 N N . LYS B 1 2 ? -18.453 -4.25 3.496 1 74.06 2 LYS B N 1
ATOM 926 C CA . LYS B 1 2 ? -17.016 -4.184 3.67 1 74.06 2 LYS B CA 1
ATOM 927 C C . LYS B 1 2 ? -16.281 -4.555 2.381 1 74.06 2 LYS B C 1
ATOM 929 O O . LYS B 1 2 ? -16.578 -5.582 1.767 1 74.06 2 LYS B O 1
ATOM 934 N N . LYS B 1 3 ? -15.562 -3.668 1.808 1 90.81 3 LYS B N 1
ATOM 935 C CA . LYS B 1 3 ? -14.797 -3.939 0.595 1 90.81 3 LYS B CA 1
ATOM 936 C C . LYS B 1 3 ? -13.781 -5.055 0.826 1 90.81 3 LYS B C 1
ATOM 938 O O . LYS B 1 3 ? -13.18 -5.145 1.9 1 90.81 3 LYS B O 1
ATOM 943 N N . ALA B 1 4 ? -13.68 -5.984 -0.21 1 96.31 4 ALA B N 1
ATOM 944 C CA . ALA B 1 4 ? -12.617 -6.988 -0.135 1 96.31 4 ALA B CA 1
ATOM 945 C C . ALA B 1 4 ? -11.25 -6.328 -0.012 1 96.31 4 ALA B C 1
ATOM 947 O O . ALA B 1 4 ? -11.047 -5.215 -0.501 1 96.31 4 ALA B O 1
ATOM 948 N N . ARG B 1 5 ? -10.398 -6.992 0.684 1 97.25 5 ARG B N 1
ATOM 949 C CA . ARG B 1 5 ? -9.062 -6.469 0.95 1 97.25 5 ARG B CA 1
ATOM 950 C C . ARG B 1 5 ? -8.023 -7.145 0.059 1 97.25 5 ARG B C 1
ATOM 952 O O . ARG B 1 5 ? -7.969 -8.375 -0.018 1 97.25 5 ARG B O 1
ATOM 959 N N . ILE B 1 6 ? -7.242 -6.281 -0.614 1 98.12 6 ILE B N 1
ATOM 960 C CA . ILE B 1 6 ? -6.23 -6.777 -1.54 1 98.12 6 ILE B CA 1
ATOM 961 C C . ILE B 1 6 ? -4.855 -6.25 -1.132 1 98.12 6 ILE B C 1
ATOM 963 O O . ILE B 1 6 ? -4.703 -5.066 -0.826 1 98.12 6 ILE B O 1
ATOM 967 N N . LEU B 1 7 ? -3.916 -7.156 -1.022 1 98.12 7 LEU B N 1
ATOM 968 C CA . LEU B 1 7 ? -2.527 -6.789 -0.778 1 98.12 7 LEU B CA 1
ATOM 969 C C . LEU B 1 7 ? -1.687 -6.965 -2.037 1 98.12 7 LEU B C 1
ATOM 971 O O . LEU B 1 7 ? -1.71 -8.031 -2.66 1 98.12 7 LEU B O 1
ATOM 975 N N . VAL B 1 8 ? -1.034 -5.879 -2.447 1 97.81 8 VAL B N 1
ATOM 976 C CA . VAL B 1 8 ? -0.154 -5.891 -3.611 1 97.81 8 VAL B CA 1
ATOM 977 C C . VAL B 1 8 ? 1.297 -5.73 -3.164 1 97.81 8 VAL B C 1
ATOM 979 O O . VAL B 1 8 ? 1.642 -4.758 -2.49 1 97.81 8 VAL B O 1
ATOM 982 N N . VAL B 1 9 ? 2.131 -6.691 -3.578 1 97.25 9 VAL B N 1
ATOM 983 C CA . VAL B 1 9 ? 3.553 -6.664 -3.256 1 97.25 9 VAL B CA 1
ATOM 984 C C . VAL B 1 9 ? 4.375 -6.602 -4.543 1 97.25 9 VAL B C 1
ATOM 986 O O . VAL B 1 9 ? 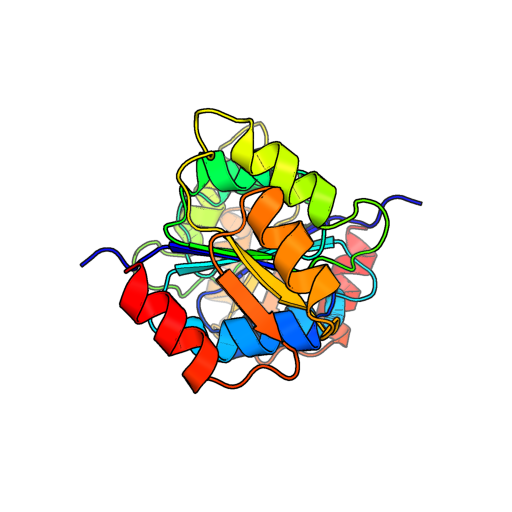4.512 -7.602 -5.246 1 97.25 9 VAL B O 1
ATOM 989 N N . ASP B 1 10 ? 4.91 -5.406 -4.816 1 95.62 10 ASP B N 1
ATOM 990 C CA . ASP B 1 10 ? 5.609 -5.16 -6.074 1 95.62 10 ASP B CA 1
ATOM 991 C C . ASP B 1 10 ? 6.551 -3.963 -5.957 1 95.62 10 ASP B C 1
ATOM 993 O O . ASP B 1 10 ? 6.137 -2.883 -5.535 1 95.62 10 ASP B O 1
ATOM 997 N N . ASP B 1 11 ? 7.793 -4.16 -6.359 1 92.62 11 ASP B N 1
ATOM 998 C CA . ASP B 1 11 ? 8.75 -3.072 -6.184 1 92.62 11 ASP B CA 1
ATOM 999 C C . ASP B 1 11 ? 8.758 -2.145 -7.395 1 92.62 11 ASP B C 1
ATOM 1001 O O . ASP B 1 11 ? 9.445 -1.118 -7.395 1 92.62 11 ASP B O 1
ATOM 1005 N N . ASP B 1 12 ? 8.016 -2.512 -8.453 1 92.12 12 ASP B N 1
ATOM 1006 C CA . ASP B 1 12 ? 7.871 -1.645 -9.617 1 92.12 12 ASP B CA 1
ATOM 1007 C C . ASP B 1 12 ? 6.703 -0.68 -9.445 1 92.12 12 ASP B C 1
ATOM 1009 O O . ASP B 1 12 ? 5.539 -1.087 -9.516 1 92.12 12 ASP B O 1
ATOM 1013 N N . PRO B 1 13 ? 6.988 0.569 -9.266 1 92.38 13 PRO B N 1
ATOM 1014 C CA . PRO B 1 13 ? 5.914 1.53 -9.016 1 92.38 13 PRO B CA 1
ATOM 1015 C C . PRO B 1 13 ? 4.902 1.592 -10.164 1 92.38 13 PRO B C 1
ATOM 1017 O O . PRO B 1 13 ? 3.721 1.863 -9.938 1 92.38 13 PRO B O 1
ATOM 1020 N N . VAL B 1 14 ? 5.352 1.333 -11.32 1 91.75 14 VAL B N 1
ATOM 1021 C CA . VAL B 1 14 ? 4.461 1.354 -12.477 1 91.75 14 VAL B CA 1
ATOM 1022 C C . VAL B 1 14 ? 3.432 0.234 -12.352 1 91.75 14 VAL B C 1
ATOM 1024 O O . VAL B 1 14 ? 2.232 0.463 -12.531 1 91.75 14 VAL B O 1
ATOM 1027 N N . CYS B 1 15 ? 3.879 -0.931 -11.977 1 93.81 15 CYS B N 1
ATOM 1028 C CA . CYS B 1 15 ? 2.98 -2.07 -11.836 1 93.81 15 CYS B CA 1
ATOM 1029 C C . CYS B 1 15 ? 2.035 -1.873 -10.656 1 93.81 15 CYS B C 1
ATOM 1031 O O . CYS B 1 15 ? 0.83 -2.1 -10.773 1 93.81 15 CYS B O 1
ATOM 1033 N N . SER B 1 16 ? 2.588 -1.449 -9.531 1 95.25 16 SER B N 1
ATOM 1034 C CA . SER B 1 16 ? 1.77 -1.232 -8.344 1 95.25 16 SER B CA 1
ATOM 1035 C C . SER B 1 16 ? 0.726 -0.146 -8.578 1 95.25 16 SER B C 1
ATOM 1037 O O . SER B 1 16 ? -0.427 -0.284 -8.164 1 95.25 16 SER B O 1
ATOM 1039 N N . SER B 1 17 ? 1.132 0.914 -9.266 1 94.12 17 SER B N 1
ATOM 1040 C CA . SER B 1 17 ? 0.204 1.999 -9.562 1 94.12 17 SER B CA 1
ATOM 1041 C C . SER B 1 17 ? -0.916 1.53 -10.484 1 94.12 17 SER B C 1
ATOM 1043 O O . SER B 1 17 ? -2.068 1.938 -10.328 1 94.12 17 SER B O 1
ATOM 1045 N N . LEU B 1 18 ? -0.551 0.734 -11.422 1 94.19 18 LEU B N 1
ATOM 1046 C CA . LEU B 1 18 ? -1.542 0.185 -12.336 1 94.19 18 LEU B CA 1
ATOM 1047 C C . LEU B 1 18 ? -2.568 -0.658 -11.594 1 94.19 18 LEU B C 1
ATOM 1049 O O . LEU B 1 18 ? -3.775 -0.481 -11.773 1 94.19 18 LEU B O 1
ATOM 1053 N N . LEU B 1 19 ? -2.119 -1.524 -10.719 1 96.06 19 LEU B N 1
ATOM 1054 C CA . LEU B 1 19 ? -3.029 -2.367 -9.945 1 96.06 19 LEU B CA 1
ATOM 1055 C C . LEU B 1 19 ? -3.912 -1.524 -9.039 1 96.06 19 LEU B C 1
ATOM 1057 O O . LEU B 1 19 ? -5.105 -1.797 -8.891 1 96.06 19 LEU B O 1
ATOM 1061 N N . LEU B 1 20 ? -3.305 -0.55 -8.43 1 94.94 20 LEU B N 1
ATOM 1062 C CA . LEU B 1 20 ? -4.07 0.368 -7.59 1 94.94 20 LEU B CA 1
ATOM 1063 C C . LEU B 1 20 ? -5.16 1.058 -8.398 1 94.94 20 LEU B C 1
ATOM 1065 O O . LEU B 1 20 ? -6.293 1.199 -7.93 1 94.94 20 LEU B O 1
ATOM 1069 N N . SER B 1 21 ? -4.852 1.45 -9.57 1 92.88 21 SER B N 1
ATOM 1070 C CA . SER B 1 21 ? -5.809 2.133 -10.43 1 92.88 21 SER B CA 1
ATOM 1071 C C . SER B 1 21 ? -6.941 1.202 -10.844 1 92.88 21 SER B C 1
ATOM 1073 O O . SER B 1 21 ? -8.094 1.631 -10.961 1 92.88 21 SER B O 1
ATOM 1075 N N . ILE B 1 22 ? -6.59 -0.013 -11.055 1 94.19 22 ILE B N 1
ATOM 1076 C CA . ILE B 1 22 ? -7.57 -1.006 -11.477 1 94.19 22 ILE B CA 1
ATOM 1077 C C . ILE B 1 22 ? -8.484 -1.362 -10.305 1 94.19 22 ILE B C 1
ATOM 1079 O O . ILE B 1 22 ? -9.695 -1.507 -10.477 1 94.19 22 ILE B O 1
ATOM 1083 N N . LEU B 1 23 ? -7.934 -1.371 -9.109 1 96.19 23 LEU B N 1
ATOM 1084 C CA . LEU B 1 23 ? -8.625 -2.021 -8 1 96.19 23 LEU B CA 1
ATOM 1085 C C . LEU B 1 23 ? -9.102 -0.994 -6.98 1 96.19 23 LEU B C 1
ATOM 1087 O O . LEU B 1 23 ? -10.016 -1.27 -6.199 1 96.19 23 LEU B O 1
ATOM 1091 N N . GLY B 1 24 ? -8.516 0.139 -6.945 1 92.88 24 GLY B N 1
ATOM 1092 C CA . GLY B 1 24 ? -8.586 1.068 -5.832 1 92.88 24 GLY B CA 1
ATOM 1093 C C . GLY B 1 24 ? -9.992 1.594 -5.582 1 92.88 24 GLY B C 1
ATOM 1094 O O . GLY B 1 24 ? -10.328 1.976 -4.461 1 92.88 24 GLY B O 1
ATOM 1095 N N . ASP B 1 25 ? -10.82 1.629 -6.594 1 91.12 25 ASP B N 1
ATOM 1096 C CA . ASP B 1 25 ? -12.164 2.189 -6.445 1 91.12 25 ASP B CA 1
ATOM 1097 C C . ASP B 1 25 ? -13.109 1.178 -5.809 1 91.12 25 ASP B C 1
ATOM 1099 O O . ASP B 1 25 ? -14.062 1.559 -5.117 1 91.12 25 ASP B O 1
ATOM 1103 N N . ASP B 1 26 ? -12.836 -0.082 -5.984 1 94.12 26 ASP B N 1
ATOM 1104 C CA . ASP B 1 26 ? -13.828 -1.099 -5.648 1 94.12 26 ASP B CA 1
ATOM 1105 C C . ASP B 1 26 ? -13.367 -1.952 -4.469 1 94.12 26 ASP B C 1
ATOM 1107 O O . ASP B 1 26 ? -14.164 -2.656 -3.852 1 94.12 26 ASP B O 1
ATOM 1111 N N . TYR B 1 27 ? -12.07 -1.824 -4.129 1 96.06 27 TYR B N 1
ATOM 1112 C CA . TYR B 1 27 ? -11.492 -2.668 -3.088 1 96.06 27 TYR B CA 1
ATOM 1113 C C . TYR B 1 27 ? -10.656 -1.845 -2.119 1 96.06 27 TYR B C 1
ATOM 1115 O O . TYR B 1 27 ? -10.281 -0.707 -2.42 1 96.06 27 TYR B O 1
ATOM 1123 N N . GLN B 1 28 ? -10.445 -2.387 -0.95 1 95.06 28 GLN B N 1
ATOM 1124 C CA . GLN B 1 28 ? -9.398 -1.881 -0.061 1 95.06 28 GLN B CA 1
ATOM 1125 C C . GLN B 1 28 ? -8.031 -2.439 -0.442 1 95.06 28 GLN B C 1
ATOM 1127 O O . GLN B 1 28 ? -7.797 -3.645 -0.331 1 95.06 28 GLN B O 1
ATOM 1132 N N . VAL B 1 29 ? -7.191 -1.521 -0.873 1 96.75 29 VAL B N 1
ATOM 1133 C CA . VAL B 1 29 ? -5.922 -1.972 -1.432 1 96.75 29 VAL B CA 1
ATOM 1134 C C . VAL B 1 29 ? -4.766 -1.45 -0.58 1 96.75 29 VAL B C 1
ATOM 1136 O O . VAL B 1 29 ? -4.734 -0.27 -0.221 1 96.75 29 VAL B O 1
ATOM 1139 N N . THR B 1 30 ? -3.889 -2.322 -0.216 1 96.94 30 THR B N 1
ATOM 1140 C CA . THR B 1 30 ? -2.582 -1.992 0.339 1 96.94 30 THR B CA 1
ATOM 1141 C C . THR B 1 30 ? -1.467 -2.418 -0.612 1 96.94 30 THR B C 1
ATOM 1143 O O . THR B 1 30 ? -1.466 -3.545 -1.112 1 96.94 30 THR B O 1
ATOM 1146 N N . THR B 1 31 ? -0.615 -1.497 -0.92 1 96.75 31 THR B N 1
ATOM 1147 C CA . THR B 1 31 ? 0.547 -1.822 -1.74 1 96.75 31 THR B CA 1
ATOM 1148 C C . THR B 1 31 ? 1.834 -1.696 -0.929 1 96.75 31 THR B C 1
ATOM 1150 O O . THR B 1 31 ? 1.974 -0.78 -0.116 1 96.75 31 THR B O 1
ATOM 1153 N N . VAL B 1 32 ? 2.697 -2.652 -1.104 1 95.62 32 VAL B N 1
ATOM 1154 C CA . VAL B 1 32 ? 4.02 -2.639 -0.492 1 95.62 32 VAL B CA 1
ATOM 1155 C C . VAL B 1 32 ? 5.086 -2.895 -1.557 1 95.62 32 VAL B C 1
ATOM 1157 O O . VAL B 1 32 ? 4.93 -3.781 -2.398 1 95.62 32 VAL B O 1
ATOM 1160 N N . ASN B 1 33 ? 6.203 -2.121 -1.494 1 94.69 33 ASN B N 1
ATOM 1161 C CA . ASN B 1 33 ? 7.152 -2.266 -2.592 1 94.69 33 ASN B CA 1
ATOM 1162 C C . ASN B 1 33 ? 8.414 -3.008 -2.148 1 94.69 33 ASN B C 1
ATOM 1164 O O . ASN B 1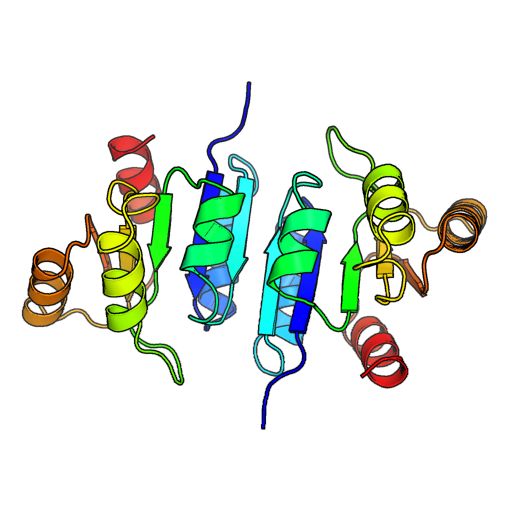 33 ? 9.484 -2.814 -2.719 1 94.69 33 ASN B O 1
ATOM 1168 N N . THR B 1 34 ? 8.234 -3.742 -1.068 1 90.75 34 THR B N 1
ATOM 1169 C CA . THR B 1 34 ? 9.297 -4.617 -0.585 1 90.75 34 THR B CA 1
ATOM 1170 C C . THR B 1 34 ? 8.727 -5.949 -0.104 1 90.75 34 THR B C 1
ATOM 1172 O O . THR B 1 34 ? 7.566 -6.016 0.315 1 90.75 34 THR B O 1
ATOM 1175 N N . GLY B 1 35 ? 9.523 -6.938 -0.133 1 90.94 35 GLY B N 1
ATOM 1176 C CA . GLY B 1 35 ? 9.094 -8.242 0.358 1 90.94 35 GLY B CA 1
ATOM 1177 C C . GLY B 1 35 ? 9.203 -8.375 1.865 1 90.94 35 GLY B C 1
ATOM 1178 O O . GLY B 1 35 ? 8.812 -9.398 2.434 1 90.94 35 GLY B O 1
ATOM 1179 N N . CYS B 1 36 ? 9.625 -7.27 2.449 1 86.69 36 CYS B N 1
ATOM 1180 C CA . CYS B 1 36 ? 9.812 -7.301 3.896 1 86.69 36 CYS B CA 1
ATOM 1181 C C . CYS B 1 36 ? 8.484 -7.121 4.621 1 86.69 36 CYS B C 1
ATOM 1183 O O . CYS B 1 36 ? 7.625 -6.355 4.172 1 86.69 36 CYS B O 1
ATOM 1185 N N . ASP B 1 37 ? 8.234 -7.875 5.641 1 87.94 37 ASP B N 1
ATOM 1186 C CA . ASP B 1 37 ? 7.137 -7.746 6.594 1 87.94 37 ASP B CA 1
ATOM 1187 C C . ASP B 1 37 ? 5.801 -8.07 5.938 1 87.94 37 ASP B C 1
ATOM 1189 O O . ASP B 1 37 ? 4.742 -7.68 6.438 1 87.94 37 ASP B O 1
ATOM 1193 N N . VAL B 1 38 ? 5.887 -8.711 4.781 1 94.12 38 VAL B N 1
ATOM 1194 C CA . VAL B 1 38 ? 4.656 -8.977 4.039 1 94.12 38 VAL B CA 1
ATOM 1195 C C . VAL B 1 38 ? 3.734 -9.867 4.871 1 94.12 38 VAL B C 1
ATOM 1197 O O . VAL B 1 38 ? 2.537 -9.594 4.984 1 94.12 38 VAL B O 1
ATOM 1200 N N . ALA B 1 39 ? 4.285 -10.867 5.477 1 93.31 39 ALA B N 1
ATOM 1201 C CA . ALA B 1 39 ? 3.473 -11.773 6.289 1 93.31 39 ALA B CA 1
ATOM 1202 C C . ALA B 1 39 ? 2.854 -11.039 7.473 1 93.31 39 ALA B C 1
ATOM 1204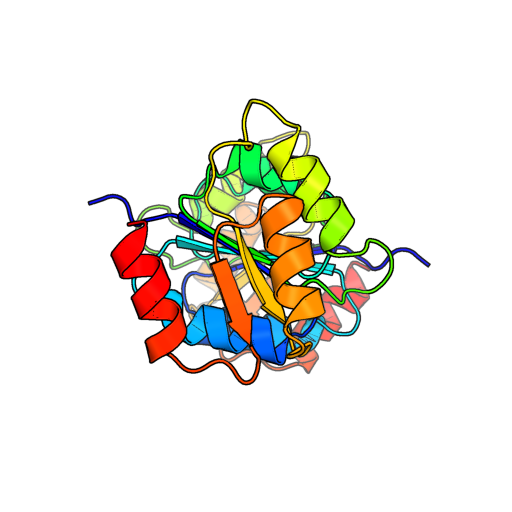 O O . ALA B 1 39 ? 1.685 -11.258 7.801 1 93.31 39 ALA B O 1
ATOM 1205 N N . ASP B 1 40 ? 3.605 -10.203 8.102 1 93.38 40 ASP B N 1
ATOM 1206 C CA . ASP B 1 40 ? 3.107 -9.422 9.234 1 93.38 40 ASP B CA 1
ATOM 1207 C C . ASP B 1 40 ? 1.974 -8.492 8.805 1 93.38 40 ASP B C 1
ATOM 1209 O O . ASP B 1 40 ? 0.954 -8.391 9.492 1 93.38 40 ASP B O 1
ATOM 1213 N N . ILE B 1 41 ? 2.182 -7.875 7.672 1 93.81 41 ILE B N 1
ATOM 1214 C CA . ILE B 1 41 ? 1.155 -6.98 7.148 1 93.81 41 ILE B CA 1
ATOM 1215 C C . ILE B 1 41 ? -0.1 -7.781 6.805 1 93.81 41 ILE B C 1
ATOM 1217 O O . ILE B 1 41 ? -1.216 -7.359 7.117 1 93.81 41 ILE B O 1
ATOM 1221 N N . ALA B 1 42 ? 0.102 -8.906 6.242 1 96.12 42 ALA B N 1
ATOM 1222 C CA . ALA B 1 42 ? -1.018 -9.773 5.883 1 96.12 42 ALA B CA 1
ATOM 1223 C C . ALA B 1 42 ? -1.785 -10.219 7.121 1 96.12 42 ALA B C 1
ATOM 1225 O O . ALA B 1 42 ? -3.014 -10.336 7.09 1 96.12 42 ALA B O 1
ATOM 1226 N N . ASN B 1 43 ? -1.054 -10.445 8.148 1 94 43 ASN B N 1
ATOM 1227 C CA . ASN B 1 43 ? -1.688 -10.875 9.391 1 94 43 ASN B CA 1
ATOM 1228 C C . ASN B 1 43 ? -2.557 -9.773 9.984 1 94 43 ASN B C 1
ATOM 1230 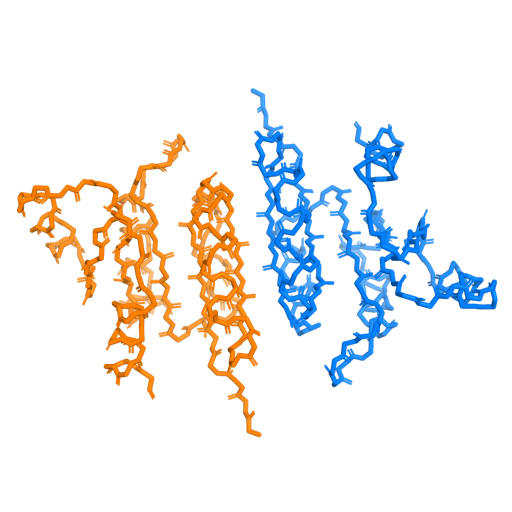O O . ASN B 1 43 ? -3.609 -10.055 10.562 1 94 43 ASN B O 1
ATOM 1234 N N . ILE B 1 44 ? -2.182 -8.617 9.812 1 91.56 44 ILE B N 1
ATOM 1235 C CA . ILE B 1 44 ? -2.914 -7.484 10.359 1 91.56 44 ILE B CA 1
ATOM 1236 C C . ILE B 1 44 ? -4.113 -7.164 9.469 1 91.56 44 ILE B C 1
ATOM 1238 O O . ILE B 1 44 ? -5.23 -6.984 9.961 1 91.56 44 ILE B O 1
ATOM 1242 N N . GLN B 1 45 ? -3.871 -7.199 8.18 1 92.69 45 GLN B N 1
ATOM 1243 C CA . GLN B 1 45 ? -4.879 -6.715 7.238 1 92.69 45 GLN B CA 1
ATOM 1244 C C . GLN B 1 45 ? -5.844 -7.832 6.844 1 92.69 45 GLN B C 1
ATOM 1246 O O . GLN B 1 45 ? -6.953 -7.562 6.379 1 92.69 45 GLN B O 1
ATOM 1251 N N . ARG B 1 46 ? -5.363 -8.992 6.961 1 94.06 46 ARG B N 1
ATOM 1252 C CA . ARG B 1 46 ? -6.156 -10.156 6.578 1 94.06 46 ARG B CA 1
ATOM 1253 C C . ARG B 1 46 ? -6.738 -9.984 5.176 1 94.06 46 ARG B C 1
ATOM 1255 O O . ARG B 1 46 ? -7.953 -10.047 4.992 1 94.06 46 ARG B O 1
ATOM 1262 N N . PRO B 1 47 ? -5.859 -9.828 4.18 1 97.62 47 PRO B N 1
ATOM 1263 C CA . PRO B 1 47 ? -6.359 -9.664 2.812 1 97.62 47 PRO B CA 1
ATOM 1264 C C . PRO B 1 47 ? -7.09 -10.906 2.299 1 97.62 47 PRO B C 1
ATOM 1266 O O . PRO B 1 47 ? -6.828 -12.016 2.766 1 97.62 47 PRO B O 1
ATOM 1269 N N . ASP B 1 48 ? -7.996 -10.648 1.389 1 98 48 ASP B N 1
ATOM 1270 C CA . ASP B 1 48 ? -8.703 -11.742 0.732 1 98 48 ASP B CA 1
ATOM 1271 C C . ASP B 1 48 ? -7.867 -12.328 -0.405 1 98 48 ASP B C 1
ATOM 1273 O O . ASP B 1 48 ? -8.023 -13.5 -0.757 1 98 48 ASP B O 1
ATOM 1277 N N . VAL B 1 49 ? -7.016 -11.445 -0.992 1 98.44 49 VAL B N 1
ATOM 1278 C CA . VAL B 1 49 ? -6.145 -11.852 -2.086 1 98.44 49 VAL B CA 1
ATOM 1279 C C . VAL B 1 49 ? -4.828 -11.086 -2.014 1 98.44 49 VAL B C 1
ATOM 1281 O O . VAL B 1 49 ? -4.805 -9.914 -1.639 1 98.44 49 VAL B O 1
ATOM 1284 N N . ILE B 1 50 ? -3.795 -11.766 -2.348 1 98.5 50 ILE B N 1
ATOM 1285 C CA . ILE B 1 50 ? -2.479 -11.148 -2.434 1 98.5 50 ILE B CA 1
ATOM 1286 C C . ILE B 1 50 ? -1.947 -11.258 -3.859 1 98.5 50 ILE B C 1
ATOM 1288 O O . ILE B 1 50 ? -1.936 -12.344 -4.441 1 98.5 50 ILE B O 1
ATOM 1292 N N . PHE B 1 51 ? -1.601 -10.141 -4.453 1 98.44 51 PHE B N 1
ATOM 1293 C CA . PHE B 1 51 ? -0.805 -10.125 -5.676 1 98.44 51 PHE B CA 1
ATOM 1294 C C . PHE B 1 51 ? 0.673 -9.93 -5.359 1 98.44 51 PHE B C 1
ATOM 1296 O O . PHE B 1 51 ? 1.052 -8.969 -4.688 1 98.44 51 PHE B O 1
ATOM 1303 N N . LEU B 1 52 ? 1.518 -10.859 -5.906 1 97.81 52 LEU B N 1
ATOM 1304 C CA . LEU B 1 52 ? 2.91 -10.906 -5.473 1 97.81 52 LEU B CA 1
ATOM 1305 C C . LEU B 1 52 ? 3.85 -10.961 -6.672 1 97.81 52 LEU B C 1
ATOM 1307 O O . LEU B 1 52 ? 3.723 -11.844 -7.527 1 97.81 52 LEU B O 1
ATOM 1311 N N . ASP B 1 53 ? 4.742 -10.008 -6.785 1 96.44 53 ASP B N 1
ATOM 1312 C CA . ASP B 1 53 ? 5.82 -10.055 -7.77 1 96.44 53 ASP B CA 1
ATOM 1313 C C . ASP B 1 53 ? 6.953 -10.969 -7.301 1 96.44 53 ASP B C 1
ATOM 1315 O O . ASP B 1 53 ? 7.422 -10.844 -6.164 1 96.44 53 ASP B O 1
ATOM 1319 N N . ILE B 1 54 ? 7.48 -11.797 -8.133 1 91.75 54 ILE B N 1
ATOM 1320 C CA . ILE B 1 54 ? 8.531 -12.75 -7.797 1 91.75 54 ILE B CA 1
ATOM 1321 C C . ILE B 1 54 ? 9.891 -12.062 -7.852 1 91.75 54 ILE B C 1
ATOM 1323 O O . ILE B 1 54 ? 10.797 -12.391 -7.078 1 91.75 54 ILE B O 1
ATOM 1327 N N . MET B 1 55 ? 10.078 -11.164 -8.82 1 88.38 55 MET B N 1
ATOM 1328 C CA . MET B 1 55 ? 11.383 -10.531 -9.008 1 88.38 55 MET B CA 1
ATOM 1329 C C . MET B 1 55 ? 11.461 -9.211 -8.25 1 88.38 55 MET B C 1
ATOM 1331 O O . MET B 1 55 ? 11.078 -8.164 -8.773 1 88.38 55 MET B O 1
ATOM 1335 N N . MET B 1 56 ? 11.844 -9.203 -7.066 1 87.25 56 MET B N 1
ATOM 1336 C CA . MET B 1 56 ? 12.102 -8.008 -6.273 1 87.25 56 MET B CA 1
ATOM 1337 C C . MET B 1 56 ? 13.523 -8.008 -5.723 1 87.25 56 MET B C 1
ATOM 1339 O O . MET B 1 56 ? 14.117 -9.07 -5.527 1 87.25 56 MET B O 1
ATOM 1343 N N . PRO B 1 57 ? 14.023 -6.852 -5.582 1 78.31 57 PRO B N 1
ATOM 1344 C CA . PRO B 1 57 ? 15.367 -6.805 -5.004 1 78.31 57 PRO B CA 1
ATOM 1345 C C . PRO B 1 57 ? 15.414 -7.344 -3.574 1 78.31 57 PRO B C 1
ATOM 1347 O O . PRO B 1 57 ? 14.508 -7.082 -2.783 1 78.31 57 PRO B O 1
ATOM 1350 N N . GLY B 1 58 ? 16.531 -8.078 -3.195 1 69.31 58 GLY B N 1
ATOM 1351 C CA . GLY B 1 58 ? 16.719 -8.594 -1.848 1 69.31 58 GLY B CA 1
ATOM 1352 C C . GLY B 1 58 ? 16.016 -9.914 -1.61 1 69.31 58 GLY B C 1
ATOM 1353 O O . GLY B 1 58 ? 16.594 -10.984 -1.85 1 69.31 58 GLY B O 1
ATOM 1354 N N . LYS B 1 59 ? 14.758 -9.75 -1.126 1 64.75 59 LYS B N 1
ATOM 1355 C CA . LYS B 1 59 ? 14.008 -10.977 -0.889 1 64.75 59 LYS B CA 1
ATOM 1356 C C . LYS B 1 59 ? 13.266 -11.422 -2.148 1 64.75 59 LYS B C 1
ATOM 1358 O O . LYS B 1 59 ? 12.5 -10.648 -2.729 1 64.75 59 LYS B O 1
ATOM 1363 N N . ASN B 1 60 ? 13.602 -12.531 -2.588 1 81.88 60 ASN B N 1
ATOM 1364 C CA . ASN B 1 60 ? 12.938 -13.102 -3.756 1 81.88 60 ASN B CA 1
ATOM 1365 C C . ASN B 1 60 ? 11.477 -13.414 -3.473 1 81.88 60 ASN B C 1
ATOM 1367 O O . ASN B 1 60 ? 11.109 -13.711 -2.334 1 81.88 60 ASN B O 1
ATOM 1371 N N . GLY B 1 61 ? 10.555 -13.047 -4.293 1 90.69 61 GLY B N 1
ATOM 1372 C CA . GLY B 1 61 ? 9.125 -13.289 -4.203 1 90.69 61 GLY B CA 1
ATOM 1373 C C . GLY B 1 61 ? 8.781 -14.727 -3.844 1 90.69 61 GLY B C 1
ATOM 1374 O O . GLY B 1 61 ? 7.746 -14.992 -3.232 1 90.69 61 GLY B O 1
ATOM 1375 N N . TYR B 1 62 ? 9.758 -15.609 -4.109 1 92.69 62 TYR B N 1
ATOM 1376 C CA . TYR B 1 62 ? 9.539 -17 -3.727 1 92.69 62 TYR B CA 1
ATOM 1377 C C . TYR B 1 62 ? 9.664 -17.172 -2.217 1 92.69 62 TYR B C 1
ATOM 1379 O O . TYR B 1 62 ? 8.922 -17.953 -1.615 1 92.69 62 TYR B O 1
ATOM 1387 N N . GLN B 1 63 ? 10.547 -16.453 -1.708 1 94 63 GLN B N 1
ATOM 1388 C CA . GLN B 1 63 ? 10.688 -16.516 -0.257 1 94 63 GLN B CA 1
ATOM 1389 C C . GLN B 1 63 ? 9.461 -15.938 0.444 1 94 63 GLN B C 1
ATOM 1391 O O . GLN B 1 63 ? 8.992 -16.5 1.44 1 94 63 GLN B O 1
ATOM 1396 N N . VAL B 1 64 ? 8.977 -14.867 -0.092 1 95.88 64 VAL B N 1
ATOM 1397 C CA . VAL B 1 64 ? 7.766 -14.273 0.468 1 95.88 64 VAL B CA 1
ATOM 1398 C C . VAL B 1 64 ? 6.613 -15.273 0.387 1 95.88 64 VAL B C 1
ATOM 1400 O O . VAL B 1 64 ? 5.887 -15.469 1.363 1 95.88 64 VAL B O 1
ATOM 1403 N N . LEU B 1 65 ? 6.512 -15.898 -0.77 1 97 65 LEU B N 1
ATOM 1404 C CA . LEU B 1 65 ? 5.473 -16.906 -0.972 1 97 65 LEU B CA 1
ATOM 1405 C C . LEU B 1 65 ? 5.605 -18.031 0.043 1 97 65 LEU B C 1
ATOM 1407 O O . LEU B 1 65 ? 4.621 -18.422 0.679 1 97 65 LEU B O 1
ATOM 1411 N N . LYS B 1 66 ? 6.746 -18.484 0.247 1 95.75 66 LYS B N 1
ATOM 1412 C CA . LYS B 1 66 ? 7 -19.562 1.193 1 95.75 66 LYS B CA 1
ATOM 1413 C C . LYS B 1 66 ? 6.621 -19.141 2.613 1 95.75 66 LYS B C 1
ATOM 1415 O O . LYS B 1 66 ? 5.957 -19.906 3.328 1 95.75 66 LYS B O 1
ATOM 1420 N N . ASP B 1 67 ? 7.027 -18 2.955 1 95.5 67 ASP B N 1
ATOM 1421 C CA . ASP B 1 67 ? 6.73 -17.5 4.289 1 95.5 67 ASP B CA 1
ATOM 1422 C C . ASP B 1 67 ? 5.223 -17.406 4.516 1 95.5 67 ASP B C 1
ATOM 1424 O O . ASP B 1 67 ? 4.73 -17.766 5.59 1 95.5 67 ASP B O 1
ATOM 1428 N N . LEU B 1 68 ? 4.52 -16.953 3.537 1 97.12 68 LEU B N 1
ATOM 1429 C CA . LEU B 1 68 ? 3.068 -16.812 3.635 1 97.12 68 LEU B CA 1
ATOM 1430 C C . LEU B 1 68 ? 2.402 -18.172 3.793 1 97.12 68 LEU B C 1
ATOM 1432 O O . LEU B 1 68 ? 1.488 -18.328 4.605 1 97.12 68 LEU B O 1
ATOM 1436 N N . LYS B 1 69 ? 2.922 -19.172 3.055 1 97.38 69 LYS B N 1
ATOM 1437 C CA . LYS B 1 69 ? 2.27 -20.469 3.02 1 97.38 69 LYS B CA 1
ATOM 1438 C C . LYS B 1 69 ? 2.672 -21.328 4.223 1 97.38 69 LYS B C 1
ATOM 1440 O O . LYS B 1 69 ? 1.977 -22.281 4.578 1 97.38 69 LYS B O 1
ATOM 1445 N N . GLN B 1 70 ? 3.684 -20.906 4.863 1 95.81 70 GLN B N 1
ATOM 1446 C CA . GLN B 1 70 ? 4.152 -21.656 6.023 1 95.81 70 GLN B CA 1
ATOM 1447 C C . GLN B 1 70 ? 3.541 -21.109 7.312 1 95.81 70 GLN B C 1
ATOM 1449 O O . GLN B 1 70 ? 3.602 -21.75 8.359 1 95.81 70 GLN B O 1
ATOM 1454 N N . ASP B 1 71 ? 3.084 -19.969 7.254 1 95.44 71 ASP B N 1
ATOM 1455 C CA . ASP B 1 71 ? 2.408 -19.375 8.398 1 95.44 71 ASP B CA 1
ATOM 1456 C C . ASP B 1 71 ? 0.945 -19.797 8.461 1 95.44 71 ASP B C 1
ATOM 1458 O O . ASP B 1 71 ? 0.165 -19.5 7.551 1 95.44 71 ASP B O 1
ATOM 1462 N N . PRO B 1 72 ? 0.535 -20.453 9.555 1 95.62 72 PRO B N 1
ATOM 1463 C CA . PRO B 1 72 ? -0.84 -20.938 9.664 1 95.62 72 PRO B CA 1
ATOM 1464 C C . PRO B 1 72 ? -1.878 -19.828 9.508 1 95.62 72 PRO B C 1
ATOM 1466 O O . PRO B 1 72 ? -3 -20.078 9.07 1 95.62 72 PRO B O 1
ATOM 1469 N N . GLN B 1 73 ? -1.496 -18.625 9.797 1 95.69 73 GLN B N 1
ATOM 1470 C CA . GLN B 1 73 ? -2.441 -17.516 9.75 1 95.69 73 GLN B CA 1
ATOM 1471 C C . GLN B 1 73 ? -2.627 -17.016 8.312 1 95.69 73 GLN B C 1
ATOM 1473 O O . GLN B 1 73 ? -3.641 -16.391 7.996 1 95.69 73 GLN B O 1
ATOM 1478 N N . THR B 1 74 ? -1.649 -17.344 7.414 1 97 74 THR B N 1
ATOM 1479 C CA . THR B 1 74 ? -1.729 -16.781 6.066 1 97 74 THR B CA 1
ATOM 1480 C C . THR B 1 74 ? -1.705 -17.891 5.02 1 97 74 THR B C 1
ATOM 1482 O O . THR B 1 74 ? -1.854 -17.625 3.824 1 97 74 THR B O 1
ATOM 1485 N N . SER B 1 75 ? -1.598 -19.141 5.387 1 96.75 75 SER B N 1
ATOM 1486 C CA . SER B 1 75 ? -1.347 -20.25 4.48 1 96.75 75 SER B CA 1
ATOM 1487 C C . SER B 1 75 ? -2.51 -20.453 3.516 1 96.75 75 SER B C 1
ATOM 1489 O O . SER B 1 75 ? -2.322 -20.953 2.402 1 96.75 75 SER B O 1
ATOM 1491 N N . LYS B 1 76 ? -3.682 -20.047 3.924 1 96.56 76 LYS B N 1
ATOM 1492 C CA . LYS B 1 76 ? -4.867 -20.297 3.111 1 96.56 76 LYS B CA 1
ATOM 1493 C C . LYS B 1 76 ? -5.176 -19.094 2.209 1 96.56 76 LYS B C 1
ATOM 1495 O O . LYS B 1 76 ? -6.039 -19.188 1.332 1 96.56 76 LYS B O 1
ATOM 1500 N N . LEU B 1 77 ? -4.539 -18.016 2.416 1 97.56 77 LEU B N 1
ATOM 1501 C CA . LEU B 1 77 ? -4.789 -16.828 1.602 1 97.56 77 LEU B CA 1
ATOM 1502 C C . LEU B 1 77 ? -4.41 -17.078 0.146 1 97.56 77 LEU B C 1
ATOM 1504 O O . LEU B 1 77 ? -3.342 -17.625 -0.137 1 97.56 77 LEU B O 1
ATOM 1508 N N . PRO B 1 78 ? -5.266 -16.734 -0.767 1 98.56 78 PRO B N 1
ATOM 1509 C CA . PRO B 1 78 ? -4.887 -16.797 -2.18 1 98.56 78 PRO B CA 1
ATOM 1510 C C . PRO B 1 78 ? -3.719 -15.875 -2.518 1 98.56 78 PRO B C 1
ATOM 1512 O O . PRO B 1 78 ? -3.785 -14.672 -2.254 1 98.56 78 PRO B O 1
ATOM 1515 N N . VAL B 1 79 ? -2.721 -16.484 -3.086 1 98.5 79 VAL B N 1
ATOM 1516 C CA . VAL B 1 79 ? -1.57 -15.711 -3.535 1 98.5 79 VAL B CA 1
ATOM 1517 C C . VAL B 1 79 ? -1.402 -15.859 -5.047 1 98.5 79 VAL B C 1
ATOM 1519 O O . VAL B 1 79 ? -1.178 -16.969 -5.543 1 98.5 79 VAL B O 1
ATOM 1522 N N . ILE B 1 80 ? -1.534 -14.773 -5.734 1 98.5 80 ILE B N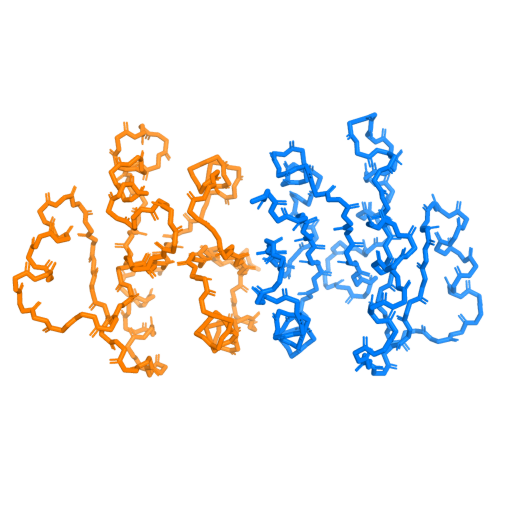 1
ATOM 1523 C CA . ILE B 1 80 ? -1.414 -14.75 -7.188 1 98.5 80 ILE B CA 1
ATOM 1524 C C . ILE B 1 80 ? -0.085 -14.109 -7.582 1 98.5 80 ILE B C 1
ATOM 1526 O O . ILE B 1 80 ? 0.176 -12.953 -7.254 1 98.5 80 ILE B O 1
ATOM 1530 N N . ILE B 1 81 ? 0.646 -14.867 -8.32 1 97.75 81 ILE B N 1
ATOM 1531 C CA . ILE B 1 81 ? 1.929 -14.352 -8.781 1 97.75 81 ILE B CA 1
ATOM 1532 C C . ILE B 1 81 ? 1.709 -13.422 -9.977 1 97.75 81 ILE B C 1
ATOM 1534 O O . ILE B 1 81 ? 0.921 -13.727 -10.875 1 97.75 81 ILE B O 1
ATOM 1538 N N . VAL B 1 82 ? 2.311 -12.266 -9.945 1 96.69 82 VAL B N 1
ATOM 1539 C CA . VAL B 1 82 ? 2.348 -11.32 -11.062 1 96.69 82 VAL B CA 1
ATOM 1540 C C . VAL B 1 82 ? 3.795 -11.047 -11.461 1 96.69 82 VAL B C 1
ATOM 1542 O O . VAL B 1 82 ? 4.527 -10.375 -10.727 1 96.69 82 VAL B O 1
ATOM 1545 N N . SER B 1 83 ? 4.191 -11.523 -12.656 1 93.88 83 SER B N 1
ATOM 1546 C CA . SER B 1 83 ? 5.617 -11.469 -12.961 1 93.88 83 SER B CA 1
ATOM 1547 C C . SER B 1 83 ? 5.859 -11.383 -14.461 1 93.88 83 SER B C 1
ATOM 1549 O O . SER B 1 83 ? 4.996 -11.75 -15.258 1 93.88 83 SER B O 1
ATOM 1551 N N . ALA B 1 84 ? 7.031 -10.82 -14.789 1 92.31 84 ALA B N 1
ATOM 1552 C CA . ALA B 1 84 ? 7.445 -10.773 -16.188 1 92.31 84 ALA B CA 1
ATOM 1553 C C . ALA B 1 84 ? 7.945 -12.133 -16.656 1 92.31 84 ALA B C 1
ATOM 1555 O O . ALA B 1 84 ? 8.102 -12.359 -17.859 1 92.31 84 ALA B O 1
ATOM 1556 N N . LEU B 1 85 ? 8.281 -13.016 -15.719 1 91.44 85 LEU B N 1
ATOM 1557 C CA . LEU B 1 85 ? 8.711 -14.367 -16.094 1 91.44 85 LEU B CA 1
ATOM 1558 C C . LEU B 1 85 ? 7.562 -15.133 -16.734 1 91.44 85 LEU B C 1
ATOM 1560 O O . LEU B 1 85 ? 6.504 -15.305 -16.125 1 91.44 85 LEU B O 1
ATOM 1564 N N . SER B 1 86 ? 7.809 -15.578 -17.891 1 91.31 86 SER B N 1
ATOM 1565 C CA . SER B 1 86 ? 6.684 -16.125 -18.656 1 91.31 86 SER B CA 1
ATOM 1566 C C . SER B 1 86 ? 6.891 -17.594 -18.984 1 91.31 86 SER B C 1
ATOM 1568 O O . SER B 1 86 ? 6.02 -18.234 -19.578 1 91.31 86 SER B O 1
ATOM 1570 N N . GLU B 1 87 ? 7.973 -18.094 -18.531 1 93.75 87 GLU B N 1
ATOM 1571 C CA . GLU B 1 87 ? 8.203 -19.5 -18.828 1 93.75 87 GLU B CA 1
ATOM 1572 C C . GLU B 1 87 ? 7.281 -20.406 -18.016 1 93.75 87 GLU B C 1
ATOM 1574 O O . GLU B 1 87 ? 7.008 -20.125 -16.844 1 93.75 87 GLU B O 1
ATOM 1579 N N . GLN B 1 88 ? 6.938 -21.484 -18.594 1 94.56 88 GLN B N 1
ATOM 1580 C CA . GLN B 1 88 ? 6.09 -22.453 -17.922 1 94.56 88 GLN B CA 1
ATOM 1581 C C . GLN B 1 88 ? 6.766 -23 -16.656 1 94.56 88 GLN B C 1
ATOM 1583 O O . GLN B 1 88 ? 6.102 -23.281 -15.664 1 94.56 88 GLN B O 1
ATOM 1588 N N . SER B 1 89 ? 8.039 -23.141 -16.734 1 94.88 89 SER B N 1
ATOM 1589 C CA . SER B 1 89 ? 8.797 -23.641 -15.594 1 94.88 89 SER B CA 1
ATOM 1590 C C . SER B 1 89 ? 8.664 -22.719 -14.391 1 94.88 89 SER B C 1
ATOM 1592 O O . SER B 1 89 ? 8.586 -23.172 -13.25 1 94.88 89 SER B O 1
ATOM 1594 N N . ASP B 1 90 ? 8.594 -21.469 -14.695 1 92.81 90 ASP B N 1
ATOM 1595 C CA . ASP B 1 90 ? 8.438 -20.5 -13.609 1 92.81 90 ASP B CA 1
ATOM 1596 C C . ASP B 1 90 ? 7.059 -20.609 -12.969 1 92.81 90 ASP B C 1
ATOM 1598 O O . ASP B 1 90 ? 6.941 -20.625 -11.742 1 92.81 90 ASP B O 1
ATOM 1602 N N . GLU B 1 91 ? 6.082 -20.688 -13.836 1 94.06 91 GLU B N 1
ATOM 1603 C CA . GLU B 1 91 ? 4.719 -20.828 -13.336 1 94.06 91 GLU B CA 1
ATOM 1604 C C . GLU B 1 91 ? 4.562 -22.109 -12.523 1 94.06 91 GLU B C 1
ATOM 1606 O O . GLU B 1 91 ? 3.992 -22.094 -11.43 1 94.06 91 GLU B O 1
ATOM 1611 N N . ASN B 1 92 ? 5.133 -23.188 -12.984 1 96 92 ASN B N 1
ATOM 1612 C CA . ASN B 1 92 ? 5.066 -24.469 -12.289 1 96 92 ASN B CA 1
ATOM 1613 C C . ASN B 1 92 ? 5.746 -24.422 -10.93 1 96 92 ASN B C 1
ATOM 1615 O O . ASN B 1 92 ? 5.242 -24.969 -9.953 1 96 92 ASN B O 1
ATOM 1619 N N . LEU B 1 93 ? 6.836 -23.766 -10.93 1 94.81 93 LEU B N 1
ATOM 1620 C CA . LEU B 1 93 ? 7.566 -23.641 -9.672 1 94.81 93 LEU B CA 1
ATOM 1621 C C . LEU B 1 93 ? 6.738 -22.875 -8.641 1 94.81 93 LEU B C 1
ATOM 1623 O O . LEU B 1 93 ? 6.625 -23.297 -7.492 1 94.81 93 LEU B O 1
ATOM 1627 N N . ALA B 1 94 ? 6.137 -21.828 -9.07 1 95.44 94 ALA B N 1
ATOM 1628 C CA . ALA B 1 94 ? 5.312 -21.031 -8.172 1 95.44 94 ALA B CA 1
ATOM 1629 C C . ALA B 1 94 ? 4.141 -21.828 -7.633 1 95.44 94 ALA B C 1
ATOM 1631 O O . ALA B 1 94 ? 3.83 -21.766 -6.438 1 95.44 94 ALA B O 1
ATOM 1632 N N . LEU B 1 95 ? 3.52 -22.594 -8.508 1 95.75 95 LEU B N 1
ATOM 1633 C CA . LEU B 1 95 ? 2.379 -23.406 -8.117 1 95.75 95 LEU B CA 1
ATOM 1634 C C . LEU B 1 95 ? 2.807 -24.5 -7.152 1 95.75 95 LEU B C 1
ATOM 1636 O O . LEU B 1 95 ? 2.098 -24.797 -6.188 1 95.75 95 LEU B O 1
ATOM 1640 N N . ARG B 1 96 ? 3.982 -25 -7.336 1 96.25 96 ARG B N 1
ATOM 1641 C CA . ARG B 1 96 ? 4.512 -26.047 -6.465 1 96.25 96 ARG B CA 1
ATOM 1642 C C . ARG B 1 96 ? 4.797 -25.5 -5.066 1 96.25 96 ARG B C 1
ATOM 1644 O O . ARG B 1 96 ? 4.59 -26.203 -4.07 1 96.25 96 ARG B O 1
ATOM 1651 N N . ILE B 1 97 ? 5.281 -24.344 -5.07 1 95.31 97 ILE B N 1
ATOM 1652 C CA . ILE B 1 97 ? 5.574 -23.734 -3.781 1 95.31 97 ILE B CA 1
ATOM 1653 C C . ILE B 1 97 ? 4.27 -23.438 -3.043 1 95.31 97 ILE B C 1
ATOM 1655 O O . ILE B 1 97 ? 4.199 -23.562 -1.818 1 95.31 97 ILE B O 1
ATOM 1659 N N . GLY B 1 98 ? 3.189 -23 -3.83 1 97.25 98 GLY B N 1
ATOM 1660 C CA . GLY B 1 98 ? 1.91 -22.844 -3.16 1 97.25 98 GLY B CA 1
ATOM 1661 C C . GLY B 1 98 ? 1.078 -21.703 -3.734 1 97.25 98 GLY B C 1
ATOM 1662 O O . GLY B 1 98 ? 0.02 -21.375 -3.199 1 97.25 98 GLY B O 1
ATOM 1663 N N . ALA B 1 99 ? 1.543 -21.125 -4.848 1 98 99 ALA B N 1
ATOM 1664 C CA . ALA B 1 99 ? 0.767 -20.078 -5.484 1 98 99 ALA B CA 1
ATOM 1665 C C . ALA B 1 99 ? -0.582 -20.594 -5.969 1 98 99 ALA B C 1
ATOM 1667 O O . ALA B 1 99 ? -0.699 -21.75 -6.363 1 98 99 ALA B O 1
ATOM 1668 N N . ASP B 1 100 ? -1.513 -19.688 -5.953 1 98.12 100 ASP B N 1
ATOM 1669 C CA . ASP B 1 100 ? -2.865 -20.078 -6.344 1 98.12 100 ASP B CA 1
ATOM 1670 C C . ASP B 1 100 ? -3.189 -19.594 -7.754 1 98.12 100 ASP B C 1
ATOM 1672 O O . ASP B 1 100 ? -4.25 -19.906 -8.297 1 98.12 100 ASP B O 1
ATOM 1676 N N . GLY B 1 101 ? -2.307 -18.859 -8.305 1 96.81 101 GLY B N 1
ATOM 1677 C CA . GLY B 1 101 ? -2.439 -18.344 -9.664 1 96.81 101 GLY B CA 1
ATOM 1678 C C . GLY B 1 101 ? -1.194 -17.625 -10.156 1 96.81 101 GLY B C 1
ATOM 1679 O O . GLY B 1 101 ? -0.243 -17.438 -9.398 1 96.81 101 GLY B O 1
ATOM 1680 N N . TYR B 1 102 ? -1.266 -17.391 -11.469 1 96.81 102 TYR B N 1
ATOM 1681 C CA . TYR B 1 102 ? -0.131 -16.75 -12.133 1 96.81 102 TYR B CA 1
ATOM 1682 C C . TYR B 1 102 ? -0.601 -15.828 -13.25 1 96.81 102 TYR B C 1
ATOM 1684 O O . TYR B 1 102 ? -1.382 -16.234 -14.109 1 96.81 102 TYR B O 1
ATOM 1692 N N . ILE B 1 103 ? -0.197 -14.539 -13.141 1 96.56 103 ILE B N 1
ATOM 1693 C CA . ILE B 1 103 ? -0.456 -13.555 -14.18 1 96.56 103 ILE B CA 1
ATOM 1694 C C . ILE B 1 103 ? 0.866 -13.055 -14.766 1 96.56 103 ILE B C 1
ATOM 1696 O O . ILE B 1 103 ? 1.713 -12.531 -14.031 1 96.56 103 ILE B O 1
ATOM 1700 N N . THR B 1 104 ? 1.029 -13.172 -16.078 1 95.5 104 THR B N 1
ATOM 1701 C CA . THR B 1 104 ? 2.248 -12.695 -16.719 1 95.5 104 THR B CA 1
ATOM 1702 C C . THR B 1 104 ? 2.119 -11.227 -17.109 1 95.5 104 THR B C 1
ATOM 1704 O O . THR B 1 104 ? 1.074 -10.797 -17.594 1 95.5 104 THR B O 1
ATOM 1707 N N . LYS B 1 105 ? 3.139 -10.453 -16.828 1 94.69 105 LYS B N 1
ATOM 1708 C CA . LYS B 1 105 ? 3.217 -9.062 -17.266 1 94.69 105 LYS B CA 1
ATOM 1709 C C . LYS B 1 105 ? 3.42 -8.977 -18.781 1 94.69 105 LYS B C 1
ATOM 1711 O O . LYS B 1 105 ? 4.133 -9.789 -19.359 1 94.69 105 LYS B O 1
ATOM 1716 N N . PRO B 1 106 ? 2.799 -8.023 -19.469 1 95.06 106 PRO B N 1
ATOM 1717 C CA . PRO B 1 106 ? 2.113 -6.848 -18.922 1 95.06 106 PRO B CA 1
ATOM 1718 C C . PRO B 1 106 ? 0.732 -7.172 -18.359 1 95.06 106 PRO B C 1
ATOM 1720 O O . PRO B 1 106 ? 0.039 -8.047 -18.891 1 95.06 106 PRO B O 1
ATOM 1723 N N . ILE B 1 107 ? 0.351 -6.441 -17.297 1 94.56 107 ILE B N 1
ATOM 1724 C CA . ILE B 1 107 ? -0.921 -6.668 -16.625 1 94.56 107 ILE B CA 1
ATOM 1725 C C . ILE B 1 107 ? -2.059 -6.062 -17.438 1 94.56 107 ILE B C 1
ATOM 1727 O O . ILE B 1 107 ? -1.978 -4.91 -17.875 1 94.56 107 ILE B O 1
ATOM 1731 N N . VAL B 1 108 ? -3.066 -6.816 -17.656 1 94.5 108 VAL B N 1
ATOM 1732 C CA . VAL B 1 108 ? -4.301 -6.312 -18.25 1 94.5 108 VAL B CA 1
ATOM 1733 C C . VAL B 1 108 ? -5.453 -6.469 -17.266 1 94.5 108 VAL B C 1
ATOM 1735 O O . VAL B 1 108 ? -5.535 -7.469 -16.547 1 94.5 108 VAL B O 1
ATOM 1738 N N . PRO B 1 109 ? -6.328 -5.496 -17.25 1 96.12 109 PRO B N 1
ATOM 1739 C CA . PRO B 1 109 ? -7.402 -5.5 -16.25 1 96.12 109 PRO B CA 1
ATOM 1740 C C . PRO B 1 109 ? -8.195 -6.805 -16.25 1 96.12 109 PRO B C 1
ATOM 1742 O O . PRO B 1 109 ? -8.578 -7.293 -15.18 1 96.12 109 PRO B O 1
ATOM 1745 N N . SER B 1 110 ? -8.422 -7.371 -17.406 1 96.75 110 SER B N 1
ATOM 1746 C CA . SER B 1 110 ? -9.234 -8.578 -17.5 1 96.75 110 SER B CA 1
ATOM 1747 C C . SER B 1 110 ? -8.594 -9.734 -16.734 1 96.75 110 SER B C 1
ATOM 1749 O O . SER B 1 110 ? -9.297 -10.555 -16.141 1 96.75 110 SER B O 1
ATOM 1751 N N . SER B 1 111 ? -7.266 -9.875 -16.734 1 96.69 111 SER B N 1
ATOM 1752 C CA . SER B 1 111 ? -6.578 -10.938 -16.016 1 96.69 111 SER B CA 1
ATOM 1753 C C . SER B 1 111 ? -6.73 -10.766 -14.5 1 96.69 111 SER B C 1
ATOM 1755 O O . SER B 1 111 ? -6.895 -11.742 -13.773 1 96.69 111 SER B O 1
ATOM 1757 N N . VAL B 1 112 ? -6.73 -9.555 -14.055 1 97.56 112 VAL B N 1
ATOM 1758 C CA . VAL B 1 112 ? -6.871 -9.234 -12.633 1 97.56 112 VAL B CA 1
ATOM 1759 C C . VAL B 1 112 ? -8.289 -9.562 -12.172 1 97.56 112 VAL B C 1
ATOM 1761 O O . VAL B 1 112 ? -8.477 -10.227 -11.156 1 97.56 112 VAL B O 1
ATOM 1764 N N . PHE B 1 113 ? -9.219 -9.195 -12.977 1 96.62 113 PHE B N 1
ATOM 1765 C CA . PHE B 1 113 ? -10.617 -9.398 -12.609 1 96.62 113 PHE B CA 1
ATOM 1766 C C . PHE B 1 113 ? -10.969 -10.883 -12.641 1 96.62 113 PHE B C 1
ATOM 1768 O O . PHE B 1 113 ? -11.781 -11.352 -11.844 1 96.62 113 PHE B O 1
ATOM 1775 N N . ALA B 1 114 ? -10.391 -11.609 -13.578 1 96.62 114 ALA B N 1
ATOM 1776 C CA . ALA B 1 114 ? -10.617 -13.055 -13.625 1 96.62 114 ALA B CA 1
ATOM 1777 C C . ALA B 1 114 ? -10.203 -13.719 -12.32 1 96.62 114 ALA B C 1
ATOM 1779 O O . ALA B 1 114 ? -10.914 -14.602 -11.812 1 96.62 114 ALA B O 1
ATOM 1780 N N . VAL B 1 115 ? -9.102 -13.289 -11.773 1 95.81 115 VAL B N 1
ATOM 1781 C CA . VAL B 1 115 ? -8.609 -13.82 -10.508 1 95.81 115 VAL B CA 1
ATOM 1782 C C . VAL B 1 115 ? -9.57 -13.453 -9.383 1 95.81 115 VAL B C 1
ATOM 1784 O O . VAL B 1 115 ? -9.938 -14.312 -8.57 1 95.81 115 VAL B O 1
ATOM 1787 N N . LEU B 1 116 ? -9.969 -12.203 -9.352 1 96.38 116 LEU B N 1
ATOM 1788 C CA . LEU B 1 116 ? -10.828 -11.727 -8.273 1 96.38 116 LEU B CA 1
ATOM 1789 C C . LEU B 1 116 ? -12.18 -12.43 -8.312 1 96.38 116 LEU B C 1
ATOM 1791 O O . LEU B 1 116 ? -12.766 -12.719 -7.266 1 96.38 116 LEU B O 1
ATOM 1795 N N . LYS B 1 117 ? -12.664 -12.672 -9.586 1 95.69 117 LYS B N 1
ATOM 1796 C CA . LYS B 1 117 ? -13.922 -13.398 -9.734 1 95.69 117 LYS B CA 1
ATOM 1797 C C . LYS B 1 117 ? -13.82 -14.797 -9.133 1 95.69 117 LYS B C 1
ATOM 1799 O O . LYS B 1 117 ? -14.781 -15.305 -8.555 1 95.69 117 LYS B O 1
ATOM 1804 N N . LYS B 1 118 ? -12.711 -15.352 -9.219 1 96.38 118 LYS B N 1
ATOM 1805 C CA . LYS B 1 118 ? -12.484 -16.719 -8.734 1 96.38 118 LYS B CA 1
ATOM 1806 C C . LYS B 1 118 ? -12.406 -16.75 -7.207 1 96.38 118 LYS B C 1
ATOM 1808 O O . LYS B 1 118 ? -12.898 -17.688 -6.578 1 96.38 118 LYS B O 1
ATOM 1813 N N . TYR B 1 119 ? -11.891 -15.734 -6.543 1 96.06 119 TYR B N 1
ATOM 1814 C CA . TYR B 1 119 ? -11.539 -15.875 -5.133 1 96.06 119 TYR B CA 1
ATOM 1815 C C . TYR B 1 119 ? -12.422 -14.984 -4.266 1 96.06 119 TYR B C 1
ATOM 1817 O O . TYR B 1 119 ? -12.438 -15.117 -3.041 1 96.06 119 TYR B O 1
ATOM 1825 N N . LEU B 1 120 ? -13.023 -13.953 -4.895 1 92.81 120 LEU B N 1
ATOM 1826 C CA . LEU B 1 120 ? -13.867 -13.047 -4.129 1 92.81 120 LEU B CA 1
ATOM 1827 C C . LEU B 1 120 ? -15.336 -13.219 -4.512 1 92.81 120 LEU B C 1
ATOM 1829 O O . LEU B 1 120 ? -16.219 -13.203 -3.648 1 92.81 120 LEU B O 1
#

InterPro domains:
  IPR001789 Signal transduction response regulator, receiver domain [PF00072] (6-114)
  IPR001789 Signal transduction response regulator, receiver domain [PS50110] (5-120)
  IPR001789 Signal transduction response regulator, receiver domain [SM00448] (4-116)
  IPR011006 CheY-like superfamily [SSF52172] (1-120)
  IPR050595 Bacterial response regulator [PTHR44591] (1-120)

pLDDT: mean 93.78, std 6.32, range [52.88, 98.56]

Sequence (240 aa):
MKKARILVVDDDPVCSSLLLSILGDDYQVTTVNTGCDVADIANIQRPDVIFLDIMMPGKNGYQVLKDLKQDPQTSKLPVIIVSALSEQSDENLALRIGADGYITKPIVPSSVFAVLKKYLMKKARILVVDDDPVCSSLLLSILGDDYQVTTVNTGCDVADIANIQRPDVIFLDIMMPGKNGYQVLKDLKQDPQTSKLPVIIVSALSEQSDENLALRIGADGYITKPIVPSSVFAVLKKYL

Nearest PDB structures (foldseek):
  6rh1-assembly1_C  TM=9.457E-01  e=1.031E-11  Thermotoga maritima
  4h60-assembly1_A  TM=9.278E-01  e=8.465E-12  Vibrio cholerae O395
  3ffx-assembly2_B  TM=9.220E-01  e=2.942E-11  Escherichia coli K-12
  3bre-assembly1_B  TM=9.304E-01  e=4.972E-11  Pseudomonas aeruginosa PAO1
  8wiw-assembly1_h  TM=9.132E-01  e=1.970E-10  Salmonella enterica subsp. enterica serovar Typhimurium str. LT2

Solvent-accessible surface area (backbone atoms only — not comparable to full-atom values): 12932 Å² total; per-residue (Å²): 133,87,57,57,30,35,36,37,35,36,52,46,40,67,60,46,30,49,50,35,59,73,39,32,87,74,31,39,38,33,38,28,38,51,60,70,63,46,58,61,49,40,65,72,64,57,40,61,35,32,40,35,30,44,87,36,82,89,52,40,27,60,55,44,50,45,53,28,55,66,33,84,89,42,39,80,49,45,33,27,36,41,30,73,72,73,48,65,67,56,53,50,49,42,45,69,72,63,37,71,42,76,44,55,52,78,83,50,70,67,63,54,49,55,51,45,65,73,73,106,133,86,59,58,30,36,35,37,34,34,53,46,38,68,60,46,30,50,50,35,58,73,38,32,87,73,32,38,39,34,38,28,38,51,61,70,62,47,59,62,50,40,66,73,64,58,40,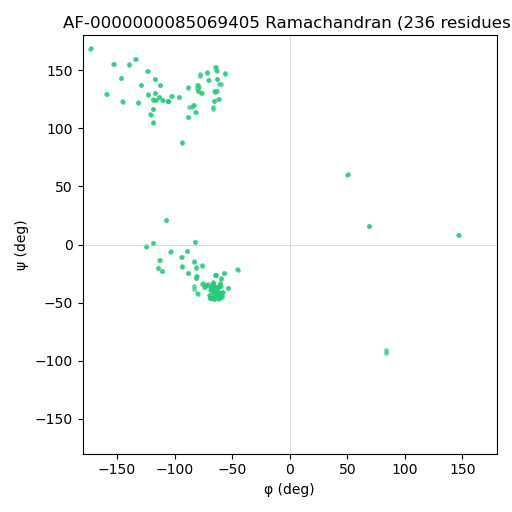60,36,32,42,35,30,44,87,36,83,90,49,42,27,61,55,44,51,46,53,28,54,68,32,86,89,40,40,80,49,45,34,30,35,42,31,73,71,74,50,66,69,56,53,51,49,43,45,69,72,63,38,70,43,75,42,54,52,79,85,49,73,68,63,55,48,54,53,44,66,73,72,105

Organism: Shewanella halifaxensis (strain HAW-EB4) (NCBI:txid458817)

Foldseek 3Di:
DAFAEEEEEALDPVQVVVVCVLPVVRHHYDYDNDLPCSLVVCLVRVGQEYEFEQDHPPDGSLNSLLVQCPDPSRVPRAYEYEYQDDDPVVVVVSVVSPHPYYDHPPDDSVVVVVVVVVRD/DAFAEEEEEALDPVQQVVVCVLPVVRHHYDYDNDLPCSLVVCLVRVGQEYEFEQDHPPDGSLVSLLVQCPDPSRVPRAYEYEYQDDDPVVVVVSVVSPHPYYDHPPDDSVVVVVVVVVRD

Secondary structure (DSSP, 8-state):
-PPPEEEEE-S-HHHHHHHHHHHTTTSEEEEESSSTTHHHHHHHH--SEEEE-S--SSS-HHHHHHHHHHSTTTTTS-EEEEES---HHHHHHHHHHT-SEEEESSP-HHHHHHHHHHH-/-PPPEEEEE-S-HHHHHHHHHHHTTTSEEEEESSSTTHHHHHHHH--SEEEE-S--SSS-HHHHHHHHHHSTTTTTS-EEEEES---HHHHHHHHHHT-SEEEESSP-HHHHHHHHHHH-

Radius of gyration: 17.61 Å; Cα contacts (8 Å, |Δi|>4): 478; chains: 2; bounding box: 43×54×41 Å